Protein AF-A0A8H8C8X0-F1 (afdb_monomer_lite)

Radius of gyration: 25.78 Å; chains: 1; bounding box: 74×71×71 Å

pLDDT: mean 81.04, std 19.97, range [26.12, 98.5]

Structure (mmCIF, N/CA/C/O backbone):
data_AF-A0A8H8C8X0-F1
#
_entry.id   AF-A0A8H8C8X0-F1
#
loop_
_atom_site.group_PDB
_atom_site.id
_atom_site.type_symbol
_atom_site.label_atom_id
_atom_site.label_alt_id
_atom_site.label_comp_id
_atom_site.label_asym_id
_atom_site.label_entity_id
_atom_site.label_seq_id
_atom_site.pdbx_PDB_ins_code
_atom_site.Cartn_x
_atom_site.Cartn_y
_atom_site.Cartn_z
_atom_site.occupancy
_atom_site.B_iso_or_equiv
_atom_site.auth_seq_id
_atom_site.auth_comp_id
_atom_site.auth_asym_id
_atom_site.auth_atom_id
_atom_site.pdbx_PDB_model_num
ATOM 1 N N . MET A 1 1 ? 1.218 -20.250 -11.052 1.00 67.38 1 MET A N 1
ATOM 2 C CA . MET A 1 1 ? 0.994 -19.665 -12.397 1.00 67.38 1 MET A CA 1
ATOM 3 C C . MET A 1 1 ? 1.288 -18.181 -12.269 1.00 67.38 1 MET A C 1
ATOM 5 O O . MET A 1 1 ? 0.823 -17.608 -11.295 1.00 67.38 1 MET A O 1
ATOM 9 N N . ASP A 1 2 ? 2.100 -17.595 -13.151 1.00 81.25 2 ASP A N 1
ATOM 10 C CA . ASP A 1 2 ? 2.425 -16.161 -13.079 1.00 81.25 2 ASP A CA 1
ATOM 11 C C . ASP A 1 2 ? 1.147 -15.324 -13.297 1.00 81.25 2 ASP A C 1
ATOM 13 O O . ASP A 1 2 ? 0.534 -15.453 -14.362 1.00 81.25 2 ASP A O 1
ATOM 17 N N . PRO A 1 3 ? 0.706 -14.500 -12.324 1.00 84.62 3 PRO A N 1
ATOM 18 C CA . PRO A 1 3 ? -0.468 -13.648 -12.501 1.00 84.62 3 PRO A CA 1
ATOM 19 C C . PRO A 1 3 ? -0.221 -12.491 -13.484 1.00 84.62 3 PRO A C 1
ATOM 21 O O . PRO A 1 3 ? -1.176 -11.837 -13.900 1.00 84.62 3 PRO A O 1
ATOM 24 N N . PHE A 1 4 ? 1.030 -12.231 -13.878 1.00 91.06 4 PHE A N 1
ATOM 25 C CA . PHE A 1 4 ? 1.416 -11.153 -14.786 1.00 91.06 4 PHE A CA 1
ATOM 26 C C . PHE A 1 4 ? 1.656 -11.667 -16.210 1.00 91.06 4 PHE A C 1
ATOM 28 O O . PHE A 1 4 ? 2.756 -11.559 -16.759 1.00 91.06 4 PHE A O 1
ATOM 35 N N . THR A 1 5 ? 0.610 -12.206 -16.837 1.00 91.50 5 THR A N 1
ATOM 36 C CA . THR A 1 5 ? 0.647 -12.551 -18.268 1.00 91.50 5 THR A CA 1
ATOM 37 C C . THR A 1 5 ? 0.953 -11.309 -19.127 1.00 91.50 5 THR A C 1
ATOM 39 O O . THR A 1 5 ? 0.741 -10.181 -18.669 1.00 91.50 5 THR A O 1
ATOM 42 N N . PRO A 1 6 ? 1.428 -11.466 -20.379 1.00 93.31 6 PRO A N 1
ATOM 43 C CA . PRO A 1 6 ? 1.683 -10.328 -21.267 1.00 93.31 6 PRO A CA 1
ATOM 44 C C . PRO A 1 6 ? 0.490 -9.366 -21.392 1.00 93.31 6 PRO A C 1
ATOM 46 O O . PRO A 1 6 ? 0.678 -8.152 -21.321 1.00 93.31 6 PRO A O 1
ATOM 49 N N . ASP A 1 7 ? -0.733 -9.898 -21.469 1.00 92.50 7 ASP A N 1
ATOM 50 C CA . ASP A 1 7 ? -1.961 -9.098 -21.550 1.00 92.50 7 ASP A CA 1
ATOM 51 C C . ASP A 1 7 ? -2.233 -8.316 -20.259 1.00 92.50 7 ASP A C 1
ATOM 53 O O . ASP A 1 7 ? -2.587 -7.137 -20.307 1.00 92.50 7 ASP A O 1
ATOM 57 N N . VAL A 1 8 ? -2.022 -8.940 -19.093 1.00 91.62 8 VAL A N 1
ATOM 58 C CA . VAL A 1 8 ? -2.161 -8.262 -17.794 1.00 91.62 8 VAL A CA 1
ATOM 59 C C . VAL A 1 8 ? -1.137 -7.135 -17.674 1.00 91.62 8 VAL A C 1
ATOM 61 O O . VAL A 1 8 ? -1.492 -6.029 -17.276 1.00 91.62 8 VAL A O 1
ATOM 64 N N . ARG A 1 9 ? 0.117 -7.368 -18.077 1.00 93.69 9 ARG A N 1
ATOM 65 C CA . ARG A 1 9 ? 1.170 -6.339 -18.055 1.00 93.69 9 ARG A CA 1
ATOM 66 C C . ARG A 1 9 ? 0.838 -5.166 -18.969 1.00 93.69 9 ARG A C 1
ATOM 68 O O . ARG A 1 9 ? 0.937 -4.018 -18.540 1.00 93.69 9 ARG A O 1
ATOM 75 N N . ALA A 1 10 ? 0.390 -5.448 -20.191 1.00 94.38 10 ALA A N 1
ATOM 76 C CA . ALA A 1 10 ? -0.053 -4.422 -21.128 1.00 94.38 10 ALA A CA 1
ATOM 77 C C . ALA A 1 10 ? -1.224 -3.601 -20.557 1.00 94.38 10 ALA A C 1
ATOM 79 O O . ALA A 1 10 ? -1.209 -2.374 -20.632 1.00 94.38 10 ALA A O 1
ATOM 80 N N . ALA A 1 11 ? -2.199 -4.254 -19.916 1.00 93.31 11 ALA A N 1
ATOM 81 C CA . ALA A 1 11 ? -3.322 -3.577 -19.270 1.00 93.31 11 ALA A CA 1
ATOM 82 C C . ALA A 1 11 ? -2.897 -2.722 -18.061 1.00 93.31 11 ALA A C 1
ATOM 84 O O . ALA A 1 11 ? -3.437 -1.634 -17.860 1.00 93.31 11 ALA A O 1
ATOM 85 N N . MET A 1 12 ? -1.920 -3.181 -17.270 1.00 96.12 12 MET A N 1
ATOM 86 C CA . MET A 1 12 ? -1.396 -2.428 -16.125 1.00 96.12 12 MET A CA 1
ATOM 87 C C . MET A 1 12 ? -0.639 -1.162 -16.551 1.00 96.12 12 MET A C 1
ATOM 89 O O . MET A 1 12 ? -0.722 -0.141 -15.864 1.00 96.12 12 MET A O 1
ATOM 93 N N . LEU A 1 13 ? 0.067 -1.220 -17.686 1.00 96.25 13 LEU A N 1
ATOM 94 C CA . LEU A 1 13 ? 0.765 -0.080 -18.293 1.00 96.25 13 LEU A CA 1
ATOM 95 C C . LEU A 1 13 ? -0.191 0.900 -18.988 1.00 96.25 13 LEU A C 1
ATOM 97 O O . LEU A 1 13 ? 0.086 2.097 -19.050 1.00 96.25 13 LEU A O 1
ATOM 101 N N . ALA A 1 14 ? -1.319 0.413 -19.503 1.00 95.25 14 ALA A N 1
ATOM 102 C CA . ALA A 1 14 ? -2.309 1.249 -20.165 1.00 95.25 14 ALA A CA 1
ATOM 103 C C . ALA A 1 14 ? -3.003 2.223 -19.184 1.00 95.25 14 ALA A C 1
ATOM 105 O O . ALA A 1 14 ? -3.071 1.974 -17.971 1.00 95.25 14 ALA A O 1
ATOM 106 N N . PRO A 1 15 ? -3.575 3.336 -19.682 1.00 93.69 15 PRO A N 1
ATOM 107 C CA . PRO A 1 15 ? -4.505 4.148 -18.904 1.00 93.69 15 PRO A CA 1
ATOM 108 C C . PRO A 1 15 ? -5.669 3.301 -18.363 1.00 93.69 15 PRO A C 1
ATOM 110 O O . PRO A 1 15 ? -6.074 2.330 -19.009 1.00 93.69 15 PRO A O 1
ATOM 113 N N . PRO A 1 16 ? -6.231 3.642 -17.192 1.00 88.75 16 PRO A N 1
ATOM 114 C CA . PRO A 1 16 ? -7.312 2.858 -16.618 1.00 88.75 16 PRO A CA 1
ATOM 115 C C . PRO A 1 16 ? -8.550 2.928 -17.523 1.00 88.75 16 PRO A C 1
ATOM 117 O O . PRO A 1 16 ? -8.958 4.007 -17.951 1.00 88.75 16 PRO A O 1
ATOM 120 N N . VAL A 1 17 ? -9.157 1.769 -17.800 1.00 86.81 17 VAL A N 1
ATOM 121 C CA . VAL A 1 17 ? -10.351 1.659 -18.663 1.00 86.81 17 VAL A CA 1
ATOM 122 C C . VAL A 1 17 ? -11.505 2.499 -18.114 1.00 86.81 17 VAL A C 1
ATOM 124 O O . VAL A 1 17 ? -12.216 3.163 -18.865 1.00 86.81 17 VAL A O 1
ATOM 127 N N . ASN A 1 18 ? -11.664 2.491 -16.789 1.00 88.00 18 ASN A N 1
ATOM 128 C CA . ASN A 1 18 ? -12.607 3.337 -16.076 1.00 88.00 18 ASN A CA 1
ATOM 129 C C . ASN A 1 18 ? -11.846 4.460 -15.363 1.00 88.00 18 ASN A C 1
ATOM 131 O O . ASN A 1 18 ? -10.818 4.188 -14.738 1.00 88.00 18 ASN A O 1
ATOM 135 N N . PRO A 1 19 ? -12.347 5.704 -15.383 1.00 92.44 19 PRO A N 1
ATOM 136 C CA . PRO A 1 19 ? -11.692 6.791 -14.676 1.00 92.44 19 PRO A CA 1
ATOM 137 C C . PRO A 1 19 ? -11.711 6.541 -13.163 1.00 92.44 19 PRO A C 1
ATOM 139 O O . PRO A 1 19 ? -12.731 6.147 -12.586 1.00 92.44 19 PRO A O 1
ATOM 142 N N . ILE A 1 20 ? -10.578 6.819 -12.521 1.00 94.81 20 ILE A N 1
ATOM 143 C CA . ILE A 1 20 ? -10.469 6.847 -11.063 1.00 94.81 20 ILE A CA 1
ATOM 144 C C . ILE A 1 20 ? -11.016 8.178 -10.566 1.00 94.81 20 ILE A C 1
ATOM 146 O O . ILE A 1 20 ? -10.656 9.244 -11.066 1.00 94.81 20 ILE A O 1
ATOM 150 N N . ARG A 1 21 ? -11.892 8.123 -9.567 1.00 95.25 21 ARG A N 1
ATOM 151 C CA . ARG A 1 21 ? -12.429 9.300 -8.895 1.00 95.25 21 ARG A CA 1
ATOM 152 C C . ARG A 1 21 ? -11.891 9.388 -7.481 1.00 95.25 21 ARG A C 1
ATOM 154 O O . ARG A 1 21 ? -11.906 8.408 -6.742 1.00 95.25 21 ARG A O 1
ATOM 161 N N . ARG A 1 22 ? -11.506 10.608 -7.108 1.00 95.38 22 ARG A N 1
ATOM 162 C CA . ARG A 1 22 ? -11.204 11.012 -5.738 1.00 95.38 22 ARG A CA 1
ATOM 163 C C . ARG A 1 22 ? -12.392 11.769 -5.147 1.00 95.38 22 ARG A C 1
ATOM 165 O O . ARG A 1 22 ? -12.899 12.707 -5.766 1.00 95.38 22 ARG A O 1
ATOM 172 N N . THR A 1 23 ? -1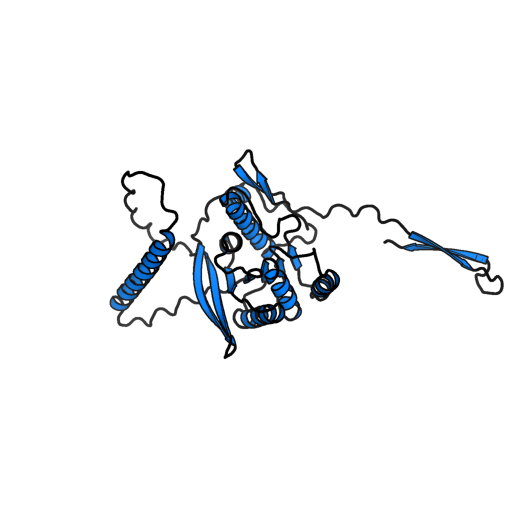2.836 11.367 -3.963 1.00 95.31 23 THR A N 1
ATOM 173 C CA . THR A 1 23 ? -13.856 12.077 -3.184 1.00 95.31 23 THR A CA 1
ATOM 174 C C . THR A 1 23 ? -13.258 12.504 -1.852 1.00 95.31 23 THR A C 1
ATOM 176 O O . THR A 1 23 ? -12.928 11.661 -1.020 1.00 95.31 23 THR A O 1
ATOM 179 N N . ASP A 1 24 ? -13.134 13.814 -1.662 1.00 94.81 24 ASP A N 1
ATOM 180 C CA . ASP A 1 24 ? -12.562 14.408 -0.454 1.00 94.81 24 ASP A CA 1
ATOM 181 C C . ASP A 1 24 ? -13.682 14.690 0.558 1.00 94.81 24 ASP A C 1
ATOM 183 O O . ASP A 1 24 ? -14.727 15.243 0.198 1.00 94.81 24 ASP A O 1
ATOM 187 N N . PHE A 1 25 ? -13.478 14.316 1.820 1.00 94.50 25 PHE A N 1
ATOM 188 C CA . PHE A 1 25 ? -14.432 14.555 2.904 1.00 94.50 25 PHE A CA 1
ATOM 189 C C . PHE A 1 25 ? -13.732 14.627 4.264 1.00 94.50 25 PHE A C 1
ATOM 191 O O . PHE A 1 25 ? -12.566 14.269 4.407 1.00 94.50 25 PHE A O 1
ATOM 198 N N . VAL A 1 26 ? -14.456 15.088 5.284 1.00 94.81 26 VAL A N 1
ATOM 199 C CA . VAL A 1 26 ? -13.971 15.105 6.667 1.00 94.81 26 VAL A CA 1
ATOM 200 C C . VAL A 1 26 ? -14.696 14.024 7.456 1.00 94.81 26 VAL A C 1
ATOM 202 O O . VAL A 1 26 ? -15.920 14.048 7.570 1.00 94.81 26 VAL A O 1
ATOM 205 N N . HIS A 1 27 ? -13.944 13.083 8.022 1.00 92.75 27 HIS A N 1
ATOM 206 C CA . HIS A 1 27 ? -14.468 12.066 8.923 1.00 92.75 27 HIS A CA 1
ATOM 207 C C . HIS A 1 27 ? -14.269 12.473 10.383 1.00 92.75 27 HIS A C 1
ATOM 209 O O . HIS A 1 27 ? -13.203 12.945 10.782 1.00 92.75 27 HIS A O 1
ATOM 215 N N . LYS A 1 28 ? -15.287 12.248 11.209 1.00 91.38 28 LYS A N 1
ATOM 216 C CA . LYS A 1 28 ? -15.238 12.521 12.643 1.00 91.38 28 LYS A CA 1
ATOM 217 C C . LYS A 1 28 ? -14.870 11.245 13.403 1.00 91.38 28 LYS A C 1
ATOM 219 O O . LYS A 1 28 ? -15.750 10.485 13.789 1.00 91.38 28 LYS A O 1
ATOM 224 N N . ALA A 1 29 ? -13.573 11.011 13.608 1.00 81.56 29 ALA A N 1
ATOM 225 C CA . ALA A 1 29 ? -13.084 9.799 14.274 1.00 81.56 29 ALA A CA 1
ATOM 226 C C . ALA A 1 29 ? -13.410 9.761 15.775 1.00 81.56 29 ALA A C 1
ATOM 228 O O . ALA A 1 29 ? -13.585 8.689 16.348 1.00 81.56 29 ALA A O 1
ATOM 229 N N . THR A 1 30 ? -13.497 10.927 16.418 1.00 78.19 30 THR A N 1
ATOM 230 C CA . THR A 1 30 ? -13.985 11.086 17.797 1.00 78.19 30 THR A CA 1
ATOM 231 C C . THR A 1 30 ? -14.794 12.386 17.901 1.00 78.19 30 THR A C 1
ATOM 233 O O . THR A 1 30 ? -14.770 13.192 16.968 1.00 78.19 30 THR A O 1
ATOM 236 N N . PRO A 1 31 ? -15.484 12.674 19.025 1.00 81.56 31 PRO A N 1
ATOM 237 C CA . PRO A 1 31 ? -16.159 13.956 19.238 1.00 81.56 31 PRO A CA 1
ATOM 238 C C . PRO A 1 31 ? -15.305 15.199 18.948 1.00 81.56 31 PRO A C 1
ATOM 240 O O . PRO A 1 31 ? -15.857 16.212 18.520 1.00 81.56 31 PRO A O 1
ATOM 243 N N . THR A 1 32 ? -13.988 15.104 19.146 1.00 84.12 32 THR A N 1
ATOM 244 C CA . THR A 1 32 ? -13.030 16.211 19.032 1.00 84.12 32 THR A CA 1
ATOM 245 C C . THR A 1 32 ? -12.036 16.057 17.879 1.00 84.12 32 THR A C 1
ATOM 247 O O . THR A 1 32 ? -11.390 17.036 17.513 1.00 84.12 32 THR A O 1
ATOM 250 N N . VAL A 1 33 ? -11.913 14.868 17.279 1.00 83.31 33 VAL A N 1
ATOM 251 C CA . VAL A 1 33 ? -10.936 14.585 16.218 1.00 83.31 33 VAL A CA 1
ATOM 252 C C . VAL A 1 33 ? -11.635 14.493 14.866 1.00 83.31 33 VAL A C 1
ATOM 254 O O . VAL A 1 33 ? -12.386 13.553 14.596 1.00 83.31 33 VAL A O 1
ATOM 257 N N . HIS A 1 34 ? -11.334 15.465 14.007 1.00 91.62 34 HIS A N 1
ATOM 258 C CA . HIS A 1 34 ? -11.738 15.504 12.604 1.00 91.62 34 HIS A CA 1
ATOM 259 C C . HIS A 1 34 ? -10.546 15.152 11.720 1.00 91.62 34 HIS A C 1
ATOM 261 O O . HIS A 1 34 ? -9.418 15.559 12.000 1.00 91.62 34 HIS A O 1
ATOM 267 N N . ILE A 1 35 ? -10.796 14.377 10.673 1.00 94.31 35 ILE A N 1
ATOM 268 C CA . ILE A 1 35 ? -9.764 13.772 9.841 1.00 94.31 35 ILE A CA 1
ATOM 269 C C . ILE A 1 35 ? -10.110 14.029 8.388 1.00 94.31 35 ILE A C 1
ATOM 271 O O . ILE A 1 35 ? -11.203 13.683 7.945 1.00 94.31 35 ILE A O 1
ATOM 275 N N . ASN A 1 36 ? -9.180 14.630 7.655 1.00 96.44 36 ASN A N 1
ATOM 276 C CA . ASN A 1 36 ? -9.326 14.792 6.216 1.00 96.44 36 ASN A CA 1
ATOM 277 C C . ASN A 1 36 ? -9.110 13.437 5.547 1.00 96.44 36 ASN A C 1
ATOM 279 O O . ASN A 1 36 ? -8.100 12.776 5.799 1.00 96.44 36 ASN A O 1
ATOM 283 N N . CYS A 1 37 ? -10.055 13.042 4.706 1.00 97.31 37 CYS A N 1
ATOM 284 C CA . CYS A 1 37 ? -10.073 11.759 4.032 1.00 97.31 37 CYS A CA 1
ATOM 285 C C . CYS A 1 37 ? -10.232 11.938 2.522 1.00 97.31 37 CYS A C 1
ATOM 287 O O . CYS A 1 37 ? -11.024 12.766 2.075 1.00 97.31 37 CYS A O 1
ATOM 289 N N . ASN A 1 38 ? -9.543 11.094 1.753 1.00 97.94 38 ASN A N 1
ATOM 290 C CA . ASN A 1 38 ? -9.691 10.991 0.305 1.00 97.94 38 ASN A CA 1
ATOM 291 C C . ASN A 1 38 ? -10.087 9.551 -0.037 1.00 97.94 38 ASN A C 1
ATOM 293 O O . ASN A 1 38 ? -9.311 8.627 0.204 1.00 97.94 38 ASN A O 1
ATOM 297 N N . LEU A 1 39 ? -11.274 9.361 -0.608 1.00 97.44 39 LEU A N 1
ATOM 298 C CA . LEU A 1 39 ? -11.736 8.068 -1.106 1.00 97.44 39 LEU A CA 1
ATOM 299 C C . LEU A 1 39 ? -11.432 7.949 -2.600 1.00 97.44 39 LEU A C 1
ATOM 301 O O . LEU A 1 39 ? -11.934 8.751 -3.389 1.00 97.44 39 LEU A O 1
ATOM 305 N N . TYR A 1 40 ? -10.644 6.949 -2.982 1.00 97.81 40 TYR A N 1
ATOM 306 C CA . TYR A 1 40 ? -10.319 6.627 -4.367 1.00 97.81 40 TYR A CA 1
ATOM 307 C C . TYR A 1 40 ? -11.081 5.379 -4.799 1.00 97.81 40 TYR A C 1
ATOM 309 O O . TYR A 1 40 ? -11.011 4.343 -4.137 1.00 97.81 40 TYR A O 1
ATOM 317 N N . HIS A 1 41 ? -11.805 5.482 -5.908 1.00 95.56 41 HIS A N 1
ATOM 318 C CA . HIS A 1 41 ? -12.587 4.379 -6.457 1.00 95.56 41 HIS A CA 1
ATOM 319 C C . HIS A 1 41 ? -12.766 4.530 -7.970 1.00 95.56 41 HIS A C 1
ATOM 321 O O . HIS A 1 41 ? -12.749 5.644 -8.501 1.00 95.56 41 HIS A O 1
ATOM 327 N N . MET A 1 42 ? -12.997 3.422 -8.674 1.00 93.19 42 MET A N 1
ATOM 328 C CA . MET A 1 42 ? -13.451 3.483 -10.064 1.00 93.19 42 MET A CA 1
ATOM 329 C C . MET A 1 42 ? -14.847 4.103 -10.159 1.00 93.19 42 MET A C 1
ATOM 331 O O . MET A 1 42 ? -15.717 3.867 -9.314 1.00 93.19 42 MET A O 1
ATOM 335 N N . VAL A 1 43 ? -15.086 4.863 -11.225 1.00 87.62 43 VAL A N 1
ATOM 336 C CA . VAL A 1 43 ? -16.439 5.246 -11.639 1.00 87.62 43 VAL A CA 1
ATOM 337 C C . VAL A 1 43 ? -16.885 4.269 -12.720 1.00 87.62 43 VAL A C 1
ATOM 339 O O . VAL A 1 43 ? -16.272 4.257 -13.788 1.00 87.62 43 VAL A O 1
ATOM 342 N N . PRO A 1 44 ? -17.936 3.462 -12.488 1.00 78.62 44 PRO A N 1
ATOM 343 C CA . PRO A 1 44 ? -18.502 2.639 -13.544 1.00 78.62 44 PRO A CA 1
ATOM 344 C C . PRO A 1 44 ? -18.910 3.545 -14.705 1.00 78.62 44 PRO A C 1
ATOM 346 O O . PRO A 1 44 ? -19.725 4.456 -14.525 1.00 78.62 44 PRO A O 1
ATOM 349 N N . VAL A 1 45 ? -18.348 3.321 -15.893 1.00 72.38 45 VAL A N 1
ATOM 350 C CA . VAL A 1 45 ? -18.870 3.958 -17.100 1.00 72.38 45 VAL A CA 1
ATOM 351 C C . VAL A 1 45 ? -20.245 3.343 -17.328 1.00 72.38 45 VAL A C 1
ATOM 353 O O . VAL A 1 45 ? -20.363 2.172 -17.686 1.00 72.38 45 VAL A O 1
ATOM 356 N N . HIS A 1 46 ? -21.309 4.098 -17.040 1.00 59.38 46 HIS A N 1
ATOM 357 C CA . HIS A 1 46 ? -22.647 3.644 -17.391 1.00 59.38 46 HIS A CA 1
ATOM 358 C C . HIS A 1 46 ? -22.677 3.377 -18.903 1.00 59.38 46 HIS A C 1
ATOM 360 O O . HIS A 1 46 ? -22.235 4.245 -19.657 1.00 59.38 46 HIS A O 1
ATOM 366 N N . PRO A 1 47 ? -23.234 2.243 -19.365 1.00 49.03 47 PRO A N 1
ATOM 367 C CA . PRO A 1 47 ? -23.350 1.907 -20.787 1.00 49.03 47 PRO A CA 1
ATOM 368 C C . PRO A 1 47 ? -24.375 2.787 -21.532 1.00 49.03 47 PRO A C 1
ATOM 370 O O . PRO A 1 47 ? -24.988 2.361 -22.507 1.00 49.03 47 PRO A O 1
ATOM 373 N N . GLY A 1 48 ? -24.599 4.018 -21.064 1.00 49.94 48 GLY A N 1
ATOM 374 C CA . GLY A 1 48 ? -25.387 5.005 -21.782 1.00 49.94 48 GLY A CA 1
ATOM 375 C C . GLY A 1 48 ? -24.735 5.349 -23.126 1.00 49.94 48 GLY A C 1
ATOM 376 O O . GLY A 1 48 ? -23.532 5.135 -23.303 1.00 49.94 48 GLY A O 1
ATOM 377 N N . PRO A 1 49 ? -25.516 5.877 -24.084 1.00 43.47 49 PRO A N 1
ATOM 378 C CA . PRO A 1 49 ? -24.986 6.284 -25.378 1.00 43.47 49 PRO A CA 1
ATOM 379 C C . PRO A 1 49 ? -23.802 7.230 -25.167 1.00 43.47 49 PRO A C 1
ATOM 381 O O . PRO A 1 49 ? -23.876 8.140 -24.336 1.00 43.47 49 PRO A O 1
ATOM 384 N N . ALA A 1 50 ? -22.710 6.972 -25.893 1.00 40.69 50 ALA A N 1
ATOM 385 C CA . ALA A 1 50 ? -21.481 7.746 -25.805 1.00 40.69 50 ALA A CA 1
ATOM 386 C C . ALA A 1 50 ? -21.812 9.250 -25.827 1.00 40.69 50 ALA A C 1
ATOM 388 O O . ALA A 1 50 ? -22.571 9.683 -26.702 1.00 40.69 50 ALA A O 1
ATOM 389 N N . PRO A 1 51 ? -21.298 10.055 -24.879 1.00 45.09 51 PRO A N 1
ATOM 390 C CA . PRO A 1 51 ? -21.501 11.492 -24.934 1.00 45.09 51 PRO A CA 1
ATOM 391 C C . PRO A 1 51 ? -20.980 11.998 -26.281 1.00 45.09 51 PRO A C 1
ATOM 393 O O . PRO A 1 51 ? -19.872 11.655 -26.695 1.00 45.09 51 PRO A O 1
ATOM 396 N N . THR A 1 52 ? -21.806 12.780 -26.979 1.00 38.84 52 THR A N 1
ATOM 397 C CA . THR A 1 52 ? -21.450 13.442 -28.239 1.00 38.84 52 THR A CA 1
ATOM 398 C C . THR A 1 52 ? -20.065 14.063 -28.118 1.00 38.84 52 THR A C 1
ATOM 400 O O . THR A 1 52 ? -19.822 14.839 -27.190 1.00 38.84 52 THR A O 1
ATOM 403 N N . ALA A 1 53 ? -19.169 13.680 -29.032 1.00 35.94 53 ALA A N 1
ATOM 404 C CA . ALA A 1 53 ? -17.772 14.087 -29.034 1.00 35.94 53 ALA A CA 1
ATOM 405 C C . ALA A 1 53 ? -17.643 15.603 -28.834 1.00 35.94 53 ALA A C 1
ATOM 407 O O . ALA A 1 53 ? -18.242 16.398 -29.560 1.00 35.94 53 ALA A O 1
ATOM 408 N N . ILE A 1 54 ? -16.860 15.997 -27.831 1.00 38.09 54 ILE A N 1
ATOM 409 C CA . ILE A 1 54 ? -16.464 17.391 -27.645 1.00 38.09 54 ILE A CA 1
ATOM 410 C C . ILE A 1 54 ? -15.562 17.757 -28.839 1.00 38.09 54 ILE A C 1
ATOM 412 O O . ILE A 1 54 ? -14.682 16.958 -29.175 1.00 38.09 54 ILE A O 1
ATOM 416 N N . PRO A 1 55 ? -15.763 18.913 -29.505 1.00 35.47 55 PRO A N 1
ATOM 417 C CA . PRO A 1 55 ? -14.945 19.285 -30.651 1.00 35.47 55 PRO A CA 1
ATOM 418 C C . PRO A 1 55 ? -13.465 19.379 -30.253 1.00 35.47 55 PRO A C 1
ATOM 420 O O . PRO A 1 55 ? -13.167 19.771 -29.119 1.00 35.47 55 PRO A O 1
ATOM 423 N N . PRO A 1 56 ? -12.533 19.047 -31.162 1.00 32.22 56 PRO A N 1
ATOM 424 C CA . PRO A 1 56 ? -11.110 19.088 -30.859 1.00 32.22 56 PRO A CA 1
ATOM 425 C C . PRO A 1 56 ? -10.671 20.511 -30.471 1.00 32.22 56 PRO A C 1
ATOM 427 O O . PRO A 1 56 ? -11.190 21.486 -31.028 1.00 32.22 56 PRO A O 1
ATOM 430 N N . PRO A 1 57 ? -9.705 20.658 -29.544 1.00 33.94 57 PRO A N 1
ATOM 431 C CA . PRO A 1 57 ? -9.132 21.958 -29.236 1.00 33.94 57 PRO A CA 1
ATOM 432 C C . PRO A 1 57 ? -8.433 22.500 -30.486 1.00 33.94 57 PRO A C 1
ATOM 434 O O . PRO A 1 57 ? -7.659 21.791 -31.132 1.00 33.94 57 PRO A O 1
ATOM 437 N N . GLY A 1 58 ? -8.723 23.754 -30.837 1.00 33.53 58 GLY A N 1
ATOM 438 C CA . GLY A 1 58 ? -8.066 24.442 -31.947 1.00 33.53 58 GLY A CA 1
ATOM 439 C C . GLY A 1 58 ? -6.548 24.577 -31.739 1.00 33.53 58 GLY A C 1
ATOM 440 O O . GLY A 1 58 ? -6.055 24.459 -30.615 1.00 33.53 58 GLY A O 1
ATOM 441 N N . PRO A 1 59 ? -5.783 24.830 -32.814 1.00 39.16 59 PRO A N 1
ATOM 442 C CA . PRO A 1 59 ? -4.330 24.807 -32.758 1.00 39.16 59 PRO A CA 1
ATOM 443 C C . PRO A 1 59 ? -3.796 26.078 -32.089 1.00 39.16 59 PRO A C 1
ATOM 445 O O . PRO A 1 59 ? -4.049 27.186 -32.558 1.00 39.16 59 PRO A O 1
ATOM 448 N N . GLY A 1 60 ? -3.010 25.928 -31.020 1.00 28.53 60 GLY A N 1
ATOM 449 C CA . GLY A 1 60 ? -2.322 27.066 -30.411 1.00 28.53 60 GLY A CA 1
ATOM 450 C C . GLY A 1 60 ? -1.399 26.740 -29.238 1.00 28.53 60 GLY A C 1
ATOM 451 O O . GLY A 1 60 ? -1.798 26.859 -28.092 1.00 28.53 60 GLY A O 1
ATOM 452 N N . ARG A 1 61 ? -0.147 26.410 -29.586 1.00 27.33 61 ARG A N 1
ATOM 453 C CA . ARG A 1 61 ? 1.124 26.979 -29.082 1.00 27.33 61 ARG A CA 1
ATOM 454 C C . ARG A 1 61 ? 1.408 27.057 -27.569 1.00 27.33 61 ARG A C 1
ATOM 456 O O . ARG A 1 61 ? 0.787 27.825 -26.852 1.00 27.33 61 ARG A O 1
ATOM 463 N N . GLY A 1 62 ? 2.587 26.520 -27.236 1.00 26.12 62 GLY A N 1
ATOM 464 C CA . GLY A 1 62 ? 3.600 27.217 -26.434 1.00 26.12 62 GLY A CA 1
ATOM 465 C C . GLY A 1 62 ? 3.668 26.817 -24.967 1.00 26.12 62 GLY A C 1
ATOM 466 O O . GLY A 1 62 ? 2.798 27.164 -24.184 1.00 26.12 62 GLY A O 1
ATOM 467 N N . SER A 1 63 ? 4.745 26.119 -24.617 1.00 43.25 63 SER A N 1
ATOM 468 C CA . SER A 1 63 ? 5.211 25.855 -23.258 1.00 43.25 63 SER A CA 1
ATOM 469 C C . SER A 1 63 ? 5.310 27.130 -22.417 1.00 43.25 63 SER A C 1
ATOM 471 O O . SER A 1 63 ? 6.053 28.031 -22.792 1.00 43.25 63 SER A O 1
ATOM 473 N N . ASP A 1 64 ? 4.569 27.174 -21.310 1.00 33.94 64 ASP A N 1
ATOM 474 C CA . ASP A 1 64 ? 4.959 27.711 -19.996 1.00 33.94 64 ASP A CA 1
ATOM 475 C C . ASP A 1 64 ? 3.694 27.909 -19.155 1.00 33.94 64 ASP A C 1
ATOM 477 O O . ASP A 1 64 ? 2.967 28.866 -19.378 1.00 33.94 64 ASP A O 1
ATOM 481 N N . THR A 1 65 ? 3.428 27.032 -18.177 1.00 28.81 65 THR A N 1
ATOM 482 C CA . THR A 1 65 ? 2.532 27.340 -17.037 1.00 28.81 65 THR A CA 1
ATOM 483 C C . THR A 1 65 ? 2.674 26.284 -15.941 1.00 28.81 65 THR A C 1
ATOM 485 O O . THR A 1 65 ? 1.848 25.390 -15.777 1.00 28.81 65 THR A O 1
ATOM 488 N N . ARG A 1 66 ? 3.722 26.421 -15.129 1.00 38.25 66 ARG A N 1
ATOM 489 C CA . ARG A 1 66 ? 3.781 25.856 -13.778 1.00 38.25 66 ARG A CA 1
ATOM 490 C C . ARG A 1 66 ? 3.241 26.929 -12.829 1.00 38.25 66 ARG A C 1
ATOM 492 O O . ARG A 1 66 ? 4.046 27.685 -12.309 1.00 38.25 66 ARG A O 1
ATOM 499 N N . LEU A 1 67 ? 1.907 27.067 -12.718 1.00 30.83 67 LEU A N 1
ATOM 500 C CA . LEU A 1 67 ? 1.187 27.821 -11.653 1.00 30.83 67 LEU A CA 1
ATOM 501 C C . LEU A 1 67 ? -0.364 27.869 -11.777 1.00 30.83 67 LEU A C 1
ATOM 503 O O . LEU A 1 67 ? -1.000 28.524 -10.954 1.00 30.83 67 LEU A O 1
ATOM 507 N N . ASP A 1 68 ? -1.012 27.177 -12.729 1.00 31.36 68 ASP A N 1
ATOM 508 C CA . ASP A 1 68 ? -2.475 27.305 -12.949 1.00 31.36 68 ASP A CA 1
ATOM 509 C C . ASP A 1 68 ? -3.343 26.077 -12.582 1.00 31.36 68 ASP A C 1
ATOM 511 O O . ASP A 1 68 ? -4.576 26.146 -12.656 1.00 31.36 68 ASP A O 1
ATOM 515 N N . GLU A 1 69 ? -2.770 24.976 -12.088 1.00 42.00 69 GLU A N 1
ATOM 516 C CA . GLU A 1 69 ? -3.546 23.766 -11.737 1.00 42.00 69 GLU A CA 1
ATOM 517 C C . GLU A 1 69 ? -4.538 23.986 -10.579 1.00 42.00 69 GLU A C 1
ATOM 519 O O . GLU A 1 69 ? -5.611 23.378 -10.538 1.00 42.00 69 GLU A O 1
ATOM 524 N N . GLN A 1 70 ? -4.282 24.971 -9.712 1.00 35.00 70 GLN A N 1
ATOM 525 C CA . GLN A 1 70 ? -5.200 25.351 -8.632 1.00 35.00 70 GLN A CA 1
ATOM 526 C C . GLN A 1 70 ? -6.479 26.049 -9.145 1.00 35.00 70 GLN A C 1
ATOM 528 O O . GLN A 1 70 ? -7.528 25.984 -8.502 1.00 35.00 70 GLN A O 1
ATOM 533 N N . LYS A 1 71 ? -6.446 26.672 -10.336 1.00 30.38 71 LYS A N 1
ATOM 534 C CA . LYS A 1 71 ? -7.620 27.328 -10.948 1.00 30.38 71 LYS A CA 1
ATOM 535 C C . LYS A 1 71 ? -8.501 26.353 -11.735 1.00 30.38 71 LYS A C 1
ATOM 537 O O . LYS A 1 71 ? -9.707 26.581 -11.841 1.00 30.38 71 LYS A O 1
ATOM 542 N N . SER A 1 72 ? -7.939 25.256 -12.249 1.00 39.19 72 SER A N 1
ATOM 543 C CA . SER A 1 72 ? -8.702 24.184 -12.912 1.00 39.19 72 SER A CA 1
ATOM 544 C C . SER A 1 72 ? -9.584 23.408 -11.917 1.00 39.19 72 SER A C 1
ATOM 546 O O . SER A 1 72 ? -10.752 23.122 -12.193 1.00 39.19 72 SER A O 1
ATOM 548 N N . PHE A 1 73 ? -9.080 23.192 -10.698 1.00 39.16 73 PHE A N 1
ATOM 549 C CA . PHE A 1 73 ? -9.789 22.508 -9.609 1.00 39.16 73 PHE A CA 1
ATOM 550 C C . PHE A 1 73 ? -11.046 23.265 -9.126 1.00 39.16 73 PHE A C 1
ATOM 552 O O . PHE A 1 73 ? -12.104 22.674 -8.881 1.00 39.16 73 PHE A O 1
ATOM 559 N N . ASN A 1 74 ? -10.987 24.603 -9.096 1.00 41.19 74 ASN A N 1
ATOM 560 C CA . ASN A 1 74 ? -12.159 25.439 -8.818 1.00 41.19 74 ASN A CA 1
ATOM 561 C C . ASN A 1 74 ? -13.219 25.365 -9.934 1.00 41.19 74 ASN A C 1
ATOM 563 O O . ASN A 1 74 ? -14.414 25.405 -9.642 1.00 41.19 74 ASN A O 1
ATOM 567 N N . LYS A 1 75 ? -12.828 25.184 -11.205 1.00 38.59 75 LYS A N 1
ATOM 568 C CA . LYS A 1 75 ? -13.785 25.067 -12.322 1.00 38.59 75 LYS A CA 1
ATOM 569 C C . LYS A 1 75 ? -14.596 23.771 -12.269 1.00 38.59 75 LYS A C 1
ATOM 571 O O . LYS A 1 75 ? -15.799 23.818 -12.516 1.00 38.59 75 LYS A O 1
ATOM 576 N N . GLN A 1 76 ? -13.991 22.641 -11.897 1.00 42.12 76 GLN A N 1
ATOM 577 C CA . GLN A 1 76 ? -14.717 21.370 -11.739 1.00 42.12 76 GLN A CA 1
ATOM 578 C C . GLN A 1 76 ? -15.677 21.394 -10.538 1.00 42.12 76 GLN A C 1
ATOM 580 O O . GLN A 1 76 ? -16.797 20.888 -10.624 1.00 42.12 76 GLN A O 1
ATOM 585 N N . THR A 1 77 ? -15.288 22.066 -9.452 1.00 40.22 77 THR A N 1
ATOM 586 C CA . THR A 1 77 ? -16.134 22.252 -8.262 1.00 40.22 77 THR A CA 1
ATOM 587 C C . THR A 1 77 ? -17.342 23.151 -8.560 1.00 40.22 77 THR A C 1
ATOM 589 O O . THR A 1 77 ? -18.474 22.812 -8.208 1.00 40.22 77 THR A O 1
ATOM 592 N N . VAL A 1 78 ? -17.137 24.247 -9.301 1.00 46.94 78 VAL A N 1
ATOM 593 C CA . VAL A 1 78 ? -18.217 25.137 -9.768 1.00 46.94 78 VAL A CA 1
ATOM 594 C C . VAL A 1 78 ? -19.118 24.439 -10.795 1.00 46.94 78 VAL A C 1
ATOM 596 O O . VAL A 1 78 ? -20.340 24.576 -10.725 1.00 46.94 78 VAL A O 1
ATOM 599 N N . ALA A 1 79 ? -18.556 23.632 -11.702 1.00 48.19 79 ALA A N 1
ATOM 600 C CA . ALA A 1 79 ? -19.328 22.840 -12.662 1.00 48.19 79 ALA A CA 1
ATOM 601 C C 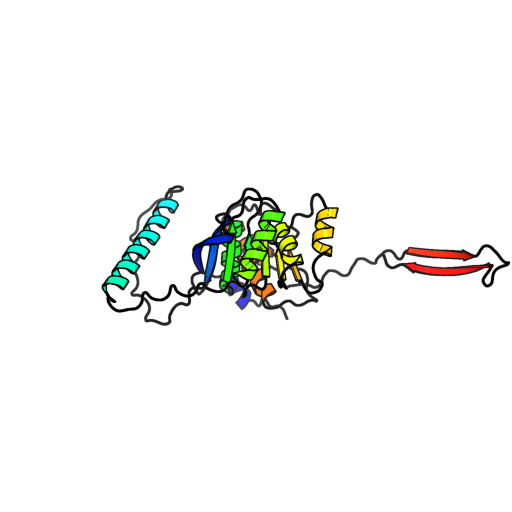. ALA A 1 79 ? -20.203 21.783 -11.968 1.00 48.19 79 ALA A C 1
ATOM 603 O O . ALA A 1 79 ? -21.370 21.623 -12.327 1.00 48.19 79 ALA A O 1
ATOM 604 N N . ARG A 1 80 ? -19.689 21.121 -10.922 1.00 47.38 80 ARG A N 1
ATOM 605 C CA . ARG A 1 80 ? -20.455 20.181 -10.089 1.00 47.38 80 ARG A CA 1
ATOM 606 C C . ARG A 1 80 ? -21.567 20.886 -9.311 1.00 47.38 80 ARG A C 1
ATOM 608 O O . ARG A 1 80 ? -22.688 20.388 -9.302 1.00 47.38 80 ARG A O 1
ATOM 615 N N . ALA A 1 81 ? -21.296 22.047 -8.711 1.00 48.56 81 ALA A N 1
ATOM 616 C CA . ALA A 1 81 ? -22.316 22.835 -8.014 1.00 48.56 81 ALA A CA 1
ATOM 617 C C . ALA A 1 81 ? -23.428 23.308 -8.971 1.00 48.56 81 ALA A C 1
ATOM 619 O O . ALA A 1 81 ? -24.611 23.244 -8.635 1.00 48.56 81 ALA A O 1
ATOM 620 N N . ALA A 1 82 ? -23.068 23.712 -10.193 1.00 55.66 82 ALA A N 1
ATOM 621 C CA . ALA A 1 82 ? -24.024 24.089 -11.230 1.00 55.66 82 ALA A CA 1
ATOM 622 C C . ALA A 1 82 ? -24.841 22.889 -11.742 1.00 55.66 82 ALA A C 1
ATOM 624 O O . ALA A 1 82 ? -26.051 23.016 -11.931 1.00 55.66 82 ALA A O 1
ATOM 625 N N . ALA A 1 83 ? -24.213 21.725 -11.934 1.00 49.19 83 ALA A N 1
ATOM 626 C CA . ALA A 1 83 ? -24.887 20.497 -12.354 1.00 49.19 83 ALA A CA 1
ATOM 627 C C . ALA A 1 83 ? -25.851 19.975 -11.278 1.00 49.19 83 ALA A C 1
ATOM 629 O O . ALA A 1 83 ? -26.994 19.647 -11.591 1.00 49.19 83 ALA A O 1
ATOM 630 N N . LEU A 1 84 ? -25.429 19.985 -10.009 1.00 46.47 84 LEU A N 1
ATOM 631 C CA . LEU A 1 84 ? -26.267 19.597 -8.876 1.00 46.47 84 LEU A CA 1
ATOM 632 C C . LEU A 1 84 ? -27.475 20.533 -8.754 1.00 46.47 84 LEU A C 1
ATOM 634 O O . LEU A 1 84 ? -28.601 20.063 -8.663 1.00 46.47 84 LEU A O 1
ATOM 638 N N . LYS A 1 85 ? -27.264 21.851 -8.882 1.00 56.03 85 LYS A N 1
ATOM 639 C CA . LYS A 1 85 ? -28.346 22.846 -8.868 1.00 56.03 85 LYS A CA 1
ATOM 640 C C . LYS A 1 85 ? -29.341 22.650 -10.018 1.00 56.03 85 LYS A C 1
ATOM 642 O O . LYS A 1 85 ? -30.544 22.733 -9.794 1.00 56.03 85 LYS A O 1
ATOM 647 N N . ARG A 1 86 ? -28.865 22.368 -11.239 1.00 59.53 86 ARG A N 1
ATOM 648 C CA . ARG A 1 86 ? -29.732 22.068 -12.398 1.00 59.53 86 ARG A CA 1
ATOM 649 C C . ARG A 1 86 ? -30.559 20.802 -12.173 1.00 59.53 86 ARG A C 1
ATOM 651 O O . ARG A 1 86 ? -31.742 20.797 -12.489 1.00 59.53 86 ARG A O 1
ATOM 658 N N . TRP A 1 87 ? -29.956 19.768 -11.592 1.00 48.78 87 TRP A N 1
ATOM 659 C CA . TRP A 1 87 ? -30.639 18.515 -11.275 1.00 48.78 87 TRP A CA 1
ATOM 660 C C . TRP A 1 87 ? -31.711 18.692 -10.188 1.00 48.78 87 TRP A C 1
ATOM 662 O O . TRP A 1 87 ? -32.822 18.193 -10.349 1.00 48.78 87 TRP A O 1
ATOM 672 N N . THR A 1 88 ? -31.431 19.468 -9.134 1.00 51.19 88 THR A N 1
ATOM 673 C CA . THR A 1 88 ? -32.408 19.788 -8.075 1.00 51.19 88 THR A CA 1
ATOM 674 C C . THR A 1 88 ? -33.599 20.588 -8.607 1.00 51.19 88 THR A C 1
ATOM 676 O O . THR A 1 88 ? -34.733 20.324 -8.224 1.00 51.19 88 THR A O 1
ATOM 679 N N . VAL A 1 89 ? -33.367 21.535 -9.524 1.00 61.19 89 VAL A N 1
ATOM 680 C CA . VAL A 1 89 ? -34.444 22.308 -10.174 1.00 61.19 89 VAL A CA 1
ATOM 681 C C . VAL A 1 89 ? -35.286 21.432 -11.108 1.00 61.19 89 VAL A C 1
ATOM 683 O O . VAL A 1 89 ? -36.496 21.619 -11.188 1.00 61.19 89 VAL A O 1
ATOM 686 N N . ALA A 1 90 ? -34.668 20.464 -11.791 1.00 51.44 90 ALA A N 1
ATOM 687 C CA . ALA A 1 90 ? -35.361 19.554 -12.703 1.00 51.44 90 ALA A CA 1
ATOM 688 C C . ALA A 1 90 ? -36.190 18.464 -11.992 1.00 51.44 90 ALA A C 1
ATOM 690 O O . ALA A 1 90 ? -37.055 17.869 -12.626 1.00 51.44 90 ALA A O 1
ATOM 691 N N . ASN A 1 91 ? -35.958 18.213 -10.697 1.00 39.22 91 ASN A N 1
ATOM 692 C CA . ASN A 1 91 ? -36.650 17.183 -9.911 1.00 39.22 91 ASN A CA 1
ATOM 693 C C . ASN A 1 91 ? -37.199 17.738 -8.577 1.00 39.22 91 ASN A C 1
ATOM 695 O O . ASN A 1 91 ? -36.745 17.326 -7.508 1.00 39.22 91 ASN A O 1
ATOM 699 N N . PRO A 1 92 ? -38.203 18.637 -8.602 1.00 47.84 92 PRO A N 1
ATOM 700 C CA . PRO A 1 92 ? -38.692 19.353 -7.415 1.00 47.84 92 PRO A CA 1
ATOM 701 C C . PRO A 1 92 ? -39.413 18.473 -6.375 1.00 47.84 92 PRO A C 1
ATOM 703 O O . PRO A 1 92 ? -39.661 18.932 -5.264 1.00 47.84 92 PRO A O 1
ATOM 706 N N . GLY A 1 93 ? -39.744 17.222 -6.720 1.00 50.62 93 GLY A N 1
ATOM 707 C CA . GLY A 1 93 ? -40.350 16.228 -5.822 1.00 50.62 93 GLY A CA 1
ATOM 708 C C . GLY A 1 93 ? -39.508 14.964 -5.614 1.00 50.62 93 GLY A C 1
ATOM 709 O O . GLY A 1 93 ? -39.963 14.030 -4.957 1.00 50.62 93 GLY A O 1
ATOM 710 N N . GLY A 1 94 ? -38.298 14.898 -6.181 1.00 44.09 94 GLY A N 1
ATOM 711 C CA . GLY A 1 94 ? -37.388 13.797 -5.895 1.00 44.09 94 GLY A CA 1
ATOM 712 C C . GLY A 1 94 ? -36.847 13.969 -4.484 1.00 44.09 94 GLY A C 1
ATOM 713 O O . GLY A 1 94 ? -36.272 15.015 -4.185 1.00 44.09 94 GLY A O 1
ATOM 714 N N . ASN A 1 95 ? -36.987 12.953 -3.624 1.00 45.56 95 ASN A N 1
ATOM 715 C CA . ASN A 1 95 ? -36.108 12.847 -2.457 1.00 45.56 95 ASN A CA 1
ATOM 716 C C . ASN A 1 95 ? -34.686 13.150 -2.950 1.00 45.56 95 ASN A C 1
ATOM 718 O O . ASN A 1 95 ? -34.323 12.588 -3.994 1.00 45.56 95 ASN A O 1
ATOM 722 N N . PRO A 1 96 ? -33.913 14.042 -2.288 1.00 47.25 96 PRO A N 1
ATOM 723 C CA . PRO A 1 96 ? -32.540 14.304 -2.700 1.00 47.25 96 PRO A CA 1
ATOM 724 C C . PRO A 1 96 ? -31.915 12.938 -2.908 1.00 47.25 96 PRO A C 1
ATOM 726 O O . PRO A 1 96 ? -32.059 12.094 -2.017 1.00 47.25 96 PRO A O 1
ATOM 729 N N . ALA A 1 97 ? -31.383 12.672 -4.111 1.00 44.25 97 ALA A N 1
ATOM 730 C CA . ALA A 1 97 ? -30.763 11.386 -4.390 1.00 44.25 97 ALA A CA 1
ATOM 731 C C . ALA A 1 97 ? -29.878 11.117 -3.183 1.00 44.25 97 ALA A C 1
ATOM 733 O O . ALA A 1 97 ? -29.017 11.956 -2.894 1.00 44.25 97 ALA A O 1
ATOM 734 N N . LYS A 1 98 ? -30.208 10.065 -2.410 1.00 37.53 98 LYS A N 1
ATOM 735 C CA . LYS A 1 98 ? -29.417 9.647 -1.250 1.00 37.53 98 LYS A CA 1
ATOM 736 C C . LYS A 1 98 ? -27.986 9.794 -1.726 1.00 37.53 98 LYS A C 1
ATOM 738 O O . LYS A 1 98 ? -27.707 9.253 -2.803 1.00 37.53 98 LYS A O 1
ATOM 743 N N . GLU A 1 99 ? -27.168 10.605 -1.037 1.00 41.38 99 GLU A N 1
ATOM 744 C CA . GLU A 1 99 ? -25.761 10.747 -1.420 1.00 41.38 99 GLU A CA 1
ATOM 745 C C . GLU A 1 99 ? -25.288 9.347 -1.785 1.00 41.38 99 GLU A C 1
ATOM 747 O O . GLU A 1 99 ? -25.559 8.435 -0.991 1.00 41.38 99 GLU A O 1
ATOM 752 N N . PRO A 1 100 ? -24.779 9.136 -3.018 1.00 46.72 100 PRO A N 1
ATOM 753 C CA . PRO A 1 100 ? -24.455 7.796 -3.471 1.00 46.72 100 PRO A CA 1
ATOM 754 C C . PRO A 1 100 ? -23.627 7.180 -2.359 1.00 46.72 100 PRO A C 1
ATOM 756 O O . PRO A 1 100 ? -22.633 7.795 -1.962 1.00 46.72 100 PRO A O 1
ATOM 759 N N . ALA A 1 101 ? -24.134 6.085 -1.777 1.00 60.50 101 ALA A N 1
ATOM 760 C CA . ALA A 1 101 ? -23.530 5.481 -0.599 1.00 60.50 101 ALA A CA 1
ATOM 761 C C . ALA A 1 101 ? -22.033 5.386 -0.885 1.00 60.50 101 ALA A C 1
ATOM 763 O O . ALA A 1 101 ? -21.660 4.858 -1.938 1.00 60.50 101 ALA A O 1
ATOM 764 N N . MET A 1 102 ? -21.209 6.044 -0.058 1.00 65.81 102 MET A N 1
ATOM 765 C CA . MET A 1 102 ? -19.771 6.095 -0.312 1.00 65.81 102 MET A CA 1
ATOM 766 C C . MET A 1 102 ? -19.285 4.671 -0.538 1.00 65.81 102 MET A C 1
ATOM 768 O O . MET A 1 102 ? -19.685 3.770 0.194 1.00 65.81 102 MET A O 1
ATOM 772 N N . ALA A 1 103 ? -18.470 4.479 -1.575 1.00 81.62 103 ALA A N 1
ATOM 773 C CA . ALA A 1 103 ? -17.904 3.172 -1.846 1.00 81.62 103 ALA A CA 1
ATOM 774 C C . ALA A 1 103 ? -17.154 2.690 -0.597 1.00 81.62 103 ALA A C 1
ATOM 776 O O . ALA A 1 103 ? -16.333 3.417 -0.034 1.00 81.62 103 ALA A O 1
ATOM 777 N N . ASP A 1 104 ? -17.482 1.483 -0.165 1.00 90.88 104 ASP A N 1
ATOM 778 C CA . ASP A 1 104 ? -16.896 0.850 1.003 1.00 90.88 104 ASP A CA 1
ATOM 779 C C . ASP A 1 104 ? -15.419 0.517 0.711 1.00 90.88 104 ASP A C 1
ATOM 781 O O . ASP A 1 104 ? -15.143 -0.182 -0.265 1.00 90.88 104 ASP A O 1
ATOM 785 N N . PRO A 1 105 ? -14.445 1.040 1.482 1.00 96.56 105 PRO A N 1
ATOM 786 C CA . PRO A 1 105 ? -13.033 0.834 1.188 1.00 96.56 105 PRO A CA 1
ATOM 787 C C . PRO A 1 105 ? -12.576 -0.589 1.511 1.00 96.56 105 PRO A C 1
ATOM 789 O O . PRO A 1 105 ? -12.959 -1.139 2.542 1.00 96.56 105 PRO A O 1
ATOM 792 N N . ASP A 1 106 ? -11.689 -1.141 0.682 1.00 96.75 106 ASP A N 1
ATOM 793 C CA . ASP A 1 106 ? -10.961 -2.391 0.946 1.00 96.75 106 ASP A CA 1
ATOM 794 C C . ASP A 1 106 ? -9.696 -2.124 1.774 1.00 96.75 106 ASP A C 1
ATOM 796 O O . ASP A 1 106 ? -9.316 -2.911 2.647 1.00 96.75 106 ASP A O 1
ATOM 800 N N . MET A 1 107 ? -9.057 -0.977 1.515 1.00 98.19 107 MET A N 1
ATOM 801 C CA . MET A 1 107 ? -7.852 -0.522 2.202 1.00 98.19 107 MET A CA 1
ATOM 802 C C . MET A 1 107 ? -8.061 0.831 2.872 1.00 98.19 107 MET A C 1
ATOM 804 O O . MET A 1 107 ? -8.566 1.772 2.261 1.00 98.19 107 MET A O 1
ATOM 808 N N . ILE A 1 108 ? -7.569 0.954 4.104 1.00 98.44 108 ILE A N 1
ATOM 809 C CA . ILE A 1 108 ? -7.347 2.246 4.760 1.00 98.44 108 ILE A CA 1
ATOM 810 C C . ILE A 1 108 ? -5.845 2.535 4.729 1.00 98.44 108 ILE A C 1
ATOM 812 O O . ILE A 1 108 ? -5.045 1.681 5.109 1.00 98.44 108 ILE A O 1
ATOM 816 N N . PHE A 1 109 ? -5.445 3.728 4.294 1.00 98.50 109 PHE A N 1
ATOM 817 C CA . PHE A 1 109 ? -4.042 4.084 4.076 1.00 98.50 109 PHE A CA 1
ATOM 818 C C . PHE A 1 109 ? -3.692 5.465 4.651 1.00 98.50 109 PHE A C 1
ATOM 820 O O . PHE A 1 109 ? -4.515 6.380 4.667 1.00 98.50 109 PHE A O 1
ATOM 827 N N . THR A 1 110 ? -2.451 5.661 5.111 1.00 98.00 110 THR A N 1
ATOM 828 C CA . THR A 1 110 ? -1.983 6.995 5.535 1.00 98.00 110 THR A CA 1
ATOM 829 C C . THR A 1 110 ? -0.553 7.324 5.113 1.00 98.00 110 THR A C 1
ATOM 831 O O . THR A 1 110 ? 0.298 6.465 4.865 1.00 98.00 110 THR A O 1
ATOM 834 N N . HIS A 1 111 ? -0.288 8.623 5.046 1.00 96.31 111 HIS A N 1
ATOM 835 C CA . HIS A 1 111 ? 0.977 9.209 4.630 1.00 96.31 111 HIS A CA 1
ATOM 836 C C . HIS A 1 111 ? 2.080 9.114 5.700 1.00 96.31 111 HIS A C 1
ATOM 838 O O . HIS A 1 111 ? 1.846 8.813 6.872 1.00 96.31 111 HIS A O 1
ATOM 844 N N . GLY A 1 112 ? 3.313 9.422 5.288 1.00 94.88 112 GLY A N 1
ATOM 845 C CA . GLY A 1 112 ? 4.479 9.492 6.172 1.00 94.88 112 GLY A CA 1
ATOM 846 C C . GLY A 1 112 ? 4.587 10.796 6.971 1.00 94.88 112 GLY A C 1
ATOM 847 O O . GLY A 1 112 ? 3.784 11.720 6.836 1.00 94.88 112 GLY A O 1
ATOM 848 N N . ARG A 1 113 ? 5.622 10.887 7.813 1.00 93.62 113 ARG A N 1
ATOM 849 C CA . ARG A 1 113 ? 5.932 12.096 8.597 1.00 93.62 113 ARG A CA 1
ATOM 850 C C . ARG A 1 113 ? 6.201 13.286 7.668 1.00 93.62 113 ARG A C 1
ATOM 852 O O . ARG A 1 113 ? 6.926 13.129 6.694 1.00 93.62 113 ARG A O 1
ATOM 859 N N . GLY A 1 114 ? 5.648 14.457 7.991 1.00 92.31 114 GLY A N 1
ATOM 860 C CA . GLY A 1 114 ? 5.881 15.698 7.234 1.00 92.31 114 GLY A CA 1
ATOM 861 C C . GLY A 1 114 ? 5.285 15.716 5.821 1.00 92.31 114 GLY A C 1
ATOM 862 O O . GLY A 1 114 ? 5.597 16.606 5.043 1.00 92.31 114 GLY A O 1
ATOM 863 N N . SER A 1 115 ? 4.452 14.730 5.486 1.00 92.50 115 SER A N 1
ATOM 864 C CA . SER A 1 115 ? 3.759 14.626 4.202 1.00 92.50 115 SER A CA 1
ATOM 865 C C . SER A 1 115 ? 2.255 14.871 4.379 1.00 92.50 115 SER A C 1
ATOM 867 O O . SER A 1 115 ? 1.787 15.014 5.508 1.00 92.50 115 SER A O 1
ATOM 869 N N . THR A 1 116 ? 1.517 14.899 3.275 1.00 93.94 116 THR A N 1
ATOM 870 C CA . THR A 1 116 ? 0.064 15.115 3.195 1.00 93.94 116 THR A CA 1
ATOM 871 C C . THR A 1 116 ? -0.543 14.134 2.193 1.00 93.94 116 THR A C 1
ATOM 873 O O . THR A 1 116 ? 0.177 13.381 1.527 1.00 93.94 116 THR A O 1
ATOM 876 N N . LEU A 1 117 ? -1.869 14.146 2.043 1.00 93.62 117 LEU A N 1
ATOM 877 C CA . LEU A 1 117 ? -2.549 13.293 1.059 1.00 93.62 117 LEU A CA 1
ATOM 878 C C . LEU A 1 117 ? -2.317 13.686 -0.407 1.00 93.62 117 LEU A C 1
ATOM 880 O O . LEU A 1 117 ? -2.672 12.912 -1.293 1.00 93.62 117 LEU A O 1
ATOM 884 N N . VAL A 1 118 ? -1.721 14.854 -0.670 1.00 94.31 118 VAL A N 1
ATOM 885 C CA . VAL A 1 118 ? -1.394 15.323 -2.031 1.00 94.31 118 VAL A CA 1
ATOM 886 C C . VAL A 1 118 ? 0.018 14.938 -2.477 1.00 94.31 118 VAL A C 1
ATOM 888 O O . VAL A 1 118 ? 0.472 15.366 -3.531 1.00 94.31 118 VAL A O 1
ATOM 891 N N . ASN A 1 119 ? 0.745 14.145 -1.685 1.00 93.12 119 ASN A N 1
ATOM 892 C CA . ASN A 1 119 ? 2.053 13.653 -2.094 1.00 93.12 119 ASN A CA 1
ATOM 893 C C . ASN A 1 119 ? 1.938 12.752 -3.334 1.00 93.12 119 ASN A C 1
ATOM 895 O O . ASN A 1 119 ? 1.261 11.730 -3.284 1.00 93.12 119 ASN A O 1
ATOM 899 N N . GLU A 1 120 ? 2.653 13.099 -4.402 1.00 92.88 120 GLU A N 1
ATOM 900 C CA . GLU A 1 120 ? 2.528 12.479 -5.733 1.00 92.88 120 GLU A CA 1
ATOM 901 C C . GLU A 1 120 ? 2.743 10.956 -5.719 1.00 92.88 120 GLU A C 1
ATOM 903 O O . GLU A 1 120 ? 1.962 10.221 -6.317 1.00 92.88 120 GLU A O 1
ATOM 908 N N . ALA A 1 121 ? 3.708 10.451 -4.941 1.00 92.38 121 ALA A N 1
ATOM 909 C CA . ALA A 1 121 ? 3.917 9.008 -4.790 1.00 92.38 121 ALA A CA 1
ATOM 910 C C . ALA A 1 121 ? 2.717 8.307 -4.126 1.00 92.38 121 ALA A C 1
ATOM 912 O O . ALA A 1 121 ? 2.352 7.199 -4.510 1.00 92.38 121 ALA A O 1
ATOM 913 N N . ILE A 1 122 ? 2.090 8.946 -3.131 1.00 94.88 122 ILE A N 1
ATOM 914 C CA . ILE A 1 122 ? 0.896 8.411 -2.458 1.00 94.88 122 ILE A CA 1
ATOM 915 C C . ILE A 1 122 ? -0.306 8.464 -3.394 1.00 94.88 122 ILE A C 1
ATOM 917 O O . ILE A 1 122 ? -1.043 7.485 -3.466 1.00 94.88 122 ILE A O 1
ATOM 921 N N . VAL A 1 123 ? -0.505 9.579 -4.102 1.00 96.38 123 VAL A N 1
ATOM 922 C CA . VAL A 1 123 ? -1.588 9.729 -5.083 1.00 96.38 123 VAL A CA 1
ATOM 923 C C . VAL A 1 123 ? -1.459 8.645 -6.148 1.00 96.38 123 VAL A C 1
ATOM 925 O O . VAL A 1 123 ? -2.369 7.835 -6.284 1.00 96.38 123 VAL A O 1
ATOM 928 N N . SER A 1 124 ? -0.293 8.537 -6.786 1.00 96.56 124 SER A N 1
ATOM 929 C CA . SER A 1 124 ? -0.025 7.550 -7.834 1.00 96.56 124 SER A CA 1
ATOM 930 C C . SER A 1 124 ? -0.219 6.113 -7.350 1.00 96.56 124 SER A C 1
ATOM 932 O O . SER A 1 124 ? -0.892 5.328 -8.014 1.00 96.56 124 SER A O 1
ATOM 934 N N . PHE A 1 125 ? 0.298 5.771 -6.162 1.00 97.12 125 PHE A N 1
ATOM 935 C CA . PHE A 1 125 ? 0.076 4.460 -5.545 1.00 97.12 125 PHE A CA 1
ATOM 936 C C . PHE A 1 125 ? -1.408 4.172 -5.311 1.00 97.12 125 PHE A C 1
ATOM 938 O O . PHE A 1 125 ? -1.903 3.094 -5.636 1.00 97.12 125 PHE A O 1
ATOM 945 N N . THR A 1 126 ? -2.138 5.146 -4.771 1.00 97.81 126 THR A N 1
ATOM 946 C CA . THR A 1 126 ? -3.553 4.966 -4.437 1.00 97.81 126 THR A CA 1
ATOM 947 C C . THR A 1 126 ? -4.415 4.876 -5.692 1.00 97.81 126 THR A C 1
ATOM 949 O O . THR A 1 126 ? -5.342 4.076 -5.734 1.00 97.81 126 THR A O 1
ATOM 952 N N . GLU A 1 127 ? -4.094 5.633 -6.740 1.00 97.69 127 GLU A N 1
ATOM 953 C CA . GLU A 1 127 ? -4.742 5.510 -8.047 1.00 97.69 127 GLU A CA 1
ATOM 954 C C . GLU A 1 127 ? -4.487 4.143 -8.678 1.00 97.69 127 GLU A C 1
ATOM 956 O O . GLU A 1 127 ? -5.416 3.547 -9.215 1.00 97.69 127 GLU A O 1
ATOM 961 N N . GLY A 1 128 ? -3.261 3.621 -8.568 1.00 97.69 128 GLY A N 1
ATOM 962 C CA . GLY A 1 128 ? -2.920 2.262 -8.982 1.00 97.69 128 GLY A CA 1
ATOM 963 C C . GLY A 1 128 ? -3.769 1.209 -8.272 1.00 97.69 128 GLY A C 1
ATOM 964 O O . GLY A 1 128 ? -4.379 0.365 -8.924 1.00 97.69 128 GLY A O 1
ATOM 965 N N . TRP A 1 129 ? -3.885 1.308 -6.945 1.00 97.75 129 TRP A N 1
ATOM 966 C CA . TRP A 1 129 ? -4.774 0.448 -6.157 1.00 97.75 129 TRP A CA 1
ATOM 967 C C . TRP A 1 129 ? -6.235 0.565 -6.611 1.00 97.75 129 TRP A C 1
ATOM 969 O O . TRP A 1 129 ? -6.930 -0.434 -6.824 1.00 97.75 129 TRP A O 1
ATOM 979 N N . ALA A 1 130 ? -6.689 1.805 -6.803 1.00 97.38 130 ALA A N 1
ATOM 980 C CA . ALA A 1 130 ? -8.078 2.133 -7.083 1.00 97.38 130 ALA A CA 1
ATOM 981 C C . ALA A 1 130 ? -8.590 1.612 -8.434 1.00 97.38 130 ALA A C 1
ATOM 983 O O . ALA A 1 130 ? -9.793 1.643 -8.681 1.00 97.38 130 ALA A O 1
ATOM 984 N N . ARG A 1 131 ? -7.702 1.112 -9.304 1.00 95.94 131 ARG A N 1
ATOM 985 C CA . ARG A 1 131 ? -8.061 0.472 -10.580 1.00 95.94 131 ARG A CA 1
ATOM 986 C C . ARG A 1 1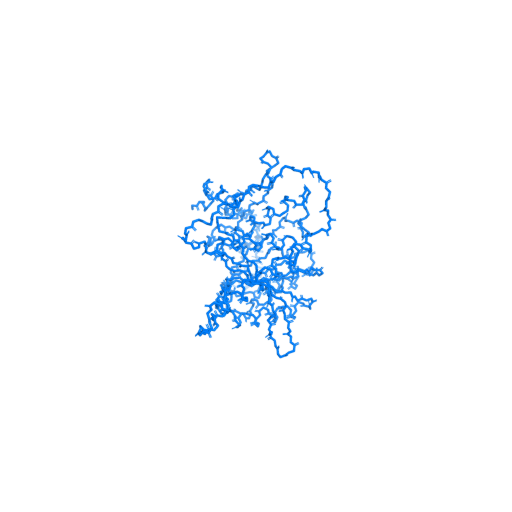31 ? -8.831 -0.831 -10.427 1.00 95.94 131 ARG A C 1
ATOM 988 O O . ARG A 1 131 ? -9.454 -1.264 -11.387 1.00 95.94 131 ARG A O 1
ATOM 995 N N . THR A 1 132 ? -8.769 -1.479 -9.269 1.00 93.94 132 THR A N 1
ATOM 996 C CA . THR A 1 132 ? -9.500 -2.737 -9.033 1.00 93.94 132 THR A CA 1
ATOM 997 C C . THR A 1 132 ? -10.256 -2.756 -7.712 1.00 93.94 132 THR A C 1
ATOM 999 O O . THR A 1 132 ? -11.214 -3.511 -7.585 1.00 93.94 132 THR A O 1
ATOM 1002 N N . GLN A 1 133 ? -9.857 -1.923 -6.751 1.00 96.19 133 GLN A N 1
ATOM 1003 C CA . GLN A 1 133 ? -10.380 -1.899 -5.384 1.00 96.19 133 GLN A CA 1
ATOM 1004 C C . GLN A 1 133 ? -10.651 -0.464 -4.922 1.00 96.19 133 GLN A C 1
ATOM 1006 O O . GLN A 1 133 ? -10.416 0.489 -5.659 1.00 96.19 133 GLN A O 1
ATOM 1011 N N . VAL A 1 134 ? -11.159 -0.286 -3.707 1.00 97.38 134 VAL A N 1
ATOM 1012 C CA . VAL A 1 134 ? -11.439 1.024 -3.110 1.00 97.38 134 VAL A CA 1
ATOM 1013 C C . VAL A 1 134 ? -10.410 1.323 -2.020 1.00 97.38 134 VAL A C 1
ATOM 1015 O O . VAL A 1 134 ? -10.127 0.485 -1.161 1.00 97.38 134 VAL A O 1
ATOM 1018 N N . ALA A 1 135 ? -9.846 2.531 -2.038 1.00 98.06 135 ALA A N 1
ATOM 1019 C CA . ALA A 1 135 ? -8.879 2.980 -1.039 1.00 98.06 135 ALA A CA 1
ATOM 1020 C C . ALA A 1 135 ? -9.362 4.239 -0.320 1.00 98.06 135 ALA A C 1
ATOM 1022 O O . ALA A 1 135 ? -9.712 5.239 -0.949 1.00 98.06 135 ALA A O 1
ATOM 1023 N N . LEU A 1 136 ? -9.330 4.203 1.009 1.00 98.31 136 LEU A N 1
ATOM 1024 C CA . LEU A 1 136 ? -9.560 5.355 1.868 1.00 98.31 136 LEU A CA 1
ATOM 1025 C C . LEU A 1 136 ? -8.230 5.847 2.433 1.00 98.31 136 LEU A C 1
ATOM 1027 O O . LEU A 1 136 ? -7.647 5.221 3.318 1.00 98.31 136 LEU A O 1
ATOM 1031 N N . ASN A 1 137 ? -7.786 7.012 1.982 1.00 98.44 137 ASN A N 1
ATOM 1032 C CA . ASN A 1 137 ? -6.624 7.671 2.554 1.00 98.44 137 ASN A CA 1
ATOM 1033 C C . ASN A 1 137 ? -7.057 8.654 3.635 1.00 98.44 137 ASN A C 1
ATOM 1035 O O . ASN A 1 137 ? -8.053 9.351 3.453 1.00 98.44 137 ASN A O 1
ATOM 1039 N N . PHE A 1 138 ? -6.285 8.779 4.712 1.00 98.12 138 PHE A N 1
ATOM 1040 C CA . PHE A 1 138 ? -6.537 9.789 5.738 1.00 98.12 138 PHE A CA 1
ATOM 1041 C C . PHE A 1 138 ? -5.285 10.574 6.130 1.00 98.12 138 PHE A C 1
ATOM 1043 O O . PHE A 1 138 ? -4.172 10.034 6.171 1.00 98.12 138 PHE A O 1
ATOM 1050 N N . GLU A 1 139 ? -5.477 11.853 6.446 1.00 97.06 139 GLU A N 1
ATOM 1051 C CA . GLU A 1 139 ? -4.428 12.750 6.916 1.00 97.06 139 GLU A CA 1
ATOM 1052 C C . GLU A 1 139 ? -4.425 12.838 8.438 1.00 97.06 139 GLU A C 1
ATOM 1054 O O . GLU A 1 139 ? -5.433 13.160 9.064 1.00 97.06 139 GLU A O 1
ATOM 1059 N N . ASN A 1 140 ? -3.275 12.587 9.055 1.00 95.06 140 ASN A N 1
ATOM 1060 C CA . ASN A 1 140 ? -3.096 12.828 10.478 1.00 95.06 140 ASN A CA 1
ATOM 1061 C C . ASN A 1 140 ? -1.634 13.170 10.744 1.00 95.06 140 ASN A C 1
ATOM 1063 O O . ASN A 1 140 ? -0.751 12.380 10.438 1.00 95.06 140 ASN A O 1
ATOM 1067 N N . THR A 1 141 ? -1.358 14.337 11.319 1.00 93.56 141 THR A N 1
ATOM 1068 C CA . THR A 1 141 ? 0.009 14.797 11.615 1.00 93.56 141 THR A CA 1
ATOM 1069 C C . THR A 1 141 ? 0.486 14.424 13.017 1.00 93.56 141 THR A C 1
ATOM 1071 O O . THR A 1 141 ? 1.632 14.710 13.357 1.00 93.56 141 THR A O 1
ATOM 1074 N N . GLY A 1 142 ? -0.352 13.737 13.799 1.00 93.44 142 GLY A N 1
ATOM 1075 C CA . GLY A 1 142 ? -0.038 13.277 15.143 1.00 93.44 142 GLY A CA 1
ATOM 1076 C C . GLY A 1 142 ? 1.063 12.220 15.189 1.00 93.44 142 GLY A C 1
ATOM 1077 O O . GLY A 1 142 ? 1.632 11.797 14.170 1.00 93.44 142 GLY A O 1
ATOM 1078 N N . ASP A 1 143 ? 1.366 11.792 16.411 1.00 95.19 143 ASP A N 1
ATOM 1079 C CA . ASP A 1 143 ? 2.354 10.755 16.671 1.00 95.19 143 ASP A CA 1
ATOM 1080 C C . ASP A 1 143 ? 1.894 9.361 16.201 1.00 95.19 143 ASP A C 1
ATOM 1082 O O . ASP A 1 143 ? 0.796 9.158 15.674 1.00 95.19 143 ASP A O 1
ATOM 1086 N N . LEU A 1 144 ? 2.773 8.374 16.377 1.00 93.81 144 LEU A N 1
ATOM 1087 C CA . LEU A 1 144 ? 2.536 7.001 15.941 1.00 93.81 144 LEU A CA 1
ATOM 1088 C C . LEU A 1 144 ? 1.277 6.383 16.577 1.00 93.81 144 LEU A C 1
ATOM 1090 O O . LEU A 1 144 ? 0.513 5.705 15.890 1.00 93.81 144 LEU A O 1
ATOM 1094 N N . ASN A 1 145 ? 1.041 6.635 17.867 1.00 94.69 145 ASN A N 1
ATOM 1095 C CA . ASN A 1 145 ? -0.095 6.077 18.603 1.00 94.69 145 ASN A CA 1
ATOM 1096 C C . ASN A 1 145 ? -1.413 6.728 18.196 1.00 94.69 145 ASN A C 1
ATOM 1098 O O . ASN A 1 145 ? -2.416 6.034 18.032 1.00 94.69 145 ASN A O 1
ATOM 1102 N N . THR A 1 146 ? -1.392 8.040 17.978 1.00 95.00 146 THR A N 1
ATOM 1103 C CA . THR A 1 146 ? -2.534 8.807 17.485 1.00 95.00 146 THR A CA 1
ATOM 1104 C C . THR A 1 146 ? -2.962 8.281 16.120 1.00 95.00 146 THR A C 1
ATOM 1106 O O . THR A 1 146 ? -4.127 7.943 15.925 1.00 95.00 146 THR A O 1
ATOM 1109 N N . ARG A 1 147 ? -2.014 8.106 15.192 1.00 96.56 147 ARG A N 1
ATOM 1110 C CA . ARG A 1 147 ? -2.295 7.545 13.862 1.00 96.56 147 ARG A CA 1
ATOM 1111 C C . ARG A 1 147 ? -2.823 6.108 13.935 1.00 96.56 147 ARG A C 1
ATOM 1113 O O . ARG A 1 147 ? -3.783 5.780 13.247 1.00 96.56 147 ARG A O 1
ATOM 1120 N N . ALA A 1 148 ? -2.245 5.264 14.791 1.00 96.19 148 ALA A N 1
ATOM 1121 C CA . ALA A 1 148 ? -2.730 3.898 15.003 1.00 96.19 148 ALA A CA 1
ATOM 1122 C C . ALA A 1 148 ? -4.161 3.866 15.578 1.00 96.19 148 ALA A C 1
ATOM 1124 O O . ALA A 1 148 ? -4.964 3.013 15.204 1.00 96.19 148 ALA A O 1
ATOM 1125 N N . ALA A 1 149 ? -4.510 4.806 16.464 1.00 94.81 149 ALA A N 1
ATOM 1126 C CA . ALA A 1 149 ? -5.869 4.945 16.984 1.00 94.81 149 ALA A CA 1
ATOM 1127 C C . ALA A 1 149 ? -6.866 5.370 15.898 1.00 94.81 149 ALA A C 1
ATOM 1129 O O . ALA A 1 149 ? -7.977 4.843 15.859 1.00 94.81 149 ALA A O 1
ATOM 1130 N N . VAL A 1 150 ? -6.455 6.254 14.984 1.00 96.06 150 VAL A N 1
ATOM 1131 C CA . VAL A 1 150 ? -7.267 6.633 13.820 1.00 96.06 150 VAL A CA 1
ATOM 1132 C C . VAL A 1 150 ? -7.567 5.432 12.929 1.00 96.06 150 VAL A C 1
ATOM 1134 O O . VAL A 1 150 ? -8.721 5.250 12.554 1.00 96.06 150 VAL A O 1
ATOM 1137 N N . PHE A 1 151 ? -6.576 4.582 12.636 1.00 96.94 151 PHE A N 1
ATOM 1138 C CA . PHE A 1 151 ? -6.813 3.346 11.883 1.00 96.94 151 PHE A CA 1
ATOM 1139 C C . PHE A 1 151 ? -7.920 2.496 12.510 1.00 96.94 151 PHE A C 1
ATOM 1141 O O . PHE A 1 151 ? -8.836 2.069 11.814 1.00 96.94 151 PHE A O 1
ATOM 1148 N N . ARG A 1 152 ? -7.878 2.299 13.834 1.00 94.31 152 ARG A N 1
ATOM 1149 C CA . ARG A 1 152 ? -8.908 1.531 14.549 1.00 94.31 152 ARG A CA 1
ATOM 1150 C C . ARG A 1 152 ? -10.281 2.197 14.484 1.00 94.31 152 ARG A C 1
ATOM 1152 O O . ARG A 1 152 ? -11.267 1.508 14.255 1.00 94.31 152 ARG A O 1
ATOM 1159 N N . ALA A 1 153 ? -10.350 3.520 14.641 1.00 93.69 153 ALA A N 1
ATOM 1160 C CA . ALA A 1 153 ? -11.607 4.260 14.526 1.00 93.69 153 ALA A CA 1
ATOM 1161 C C . ALA A 1 153 ? -12.215 4.138 13.117 1.00 93.69 153 ALA A C 1
ATOM 1163 O O . ALA A 1 153 ? -13.398 3.834 12.977 1.00 93.69 153 ALA A O 1
ATOM 1164 N N . LEU A 1 154 ? -11.398 4.293 12.071 1.00 94.75 154 LEU A N 1
ATOM 1165 C CA . LEU A 1 154 ? -11.844 4.140 10.687 1.00 94.75 154 LEU A CA 1
ATOM 1166 C C . LEU A 1 154 ? -12.245 2.694 10.371 1.00 94.75 154 LEU A C 1
ATOM 1168 O O . LEU A 1 154 ? -13.236 2.493 9.689 1.00 94.75 154 LEU A O 1
ATOM 1172 N N . MET A 1 155 ? -11.564 1.685 10.915 1.00 92.94 155 MET A N 1
ATOM 1173 C CA . MET A 1 155 ? -11.961 0.276 10.755 1.00 92.94 155 MET A CA 1
ATOM 1174 C C . MET A 1 155 ? -13.334 -0.051 11.362 1.00 92.94 155 MET A C 1
ATOM 1176 O O . MET A 1 155 ? -13.987 -0.990 10.906 1.00 92.94 155 MET A O 1
ATOM 1180 N N . LEU A 1 156 ? -13.766 0.692 12.390 1.00 91.19 156 LEU A N 1
ATOM 1181 C CA . LEU A 1 156 ? -15.117 0.582 12.952 1.00 91.19 156 LEU A CA 1
ATOM 1182 C C . LEU A 1 156 ? -16.149 1.293 12.069 1.00 91.19 156 LEU A C 1
ATOM 1184 O O . LEU A 1 156 ? -17.260 0.796 11.913 1.00 91.19 156 LEU A O 1
ATOM 1188 N N . ALA A 1 157 ? -15.782 2.437 11.486 1.00 91.81 157 ALA A N 1
ATOM 1189 C CA . ALA A 1 157 ? -16.645 3.191 10.576 1.00 91.81 157 ALA A CA 1
ATOM 1190 C C . ALA A 1 157 ? -16.790 2.529 9.194 1.00 91.81 157 ALA A C 1
ATOM 1192 O O . ALA A 1 157 ? -17.836 2.655 8.565 1.00 91.81 157 ALA A O 1
ATOM 1193 N N . PHE A 1 158 ? -15.753 1.820 8.744 1.00 93.62 158 PHE A N 1
ATOM 1194 C CA . PHE A 1 158 ? -15.658 1.165 7.443 1.00 93.62 158 PHE A CA 1
ATOM 1195 C C . PHE A 1 158 ? -15.384 -0.338 7.632 1.00 93.62 158 PHE A C 1
ATOM 1197 O O . PHE A 1 158 ? -14.252 -0.806 7.463 1.00 93.62 158 PHE A O 1
ATOM 1204 N N . PRO A 1 159 ? -16.411 -1.120 8.015 1.00 90.88 159 P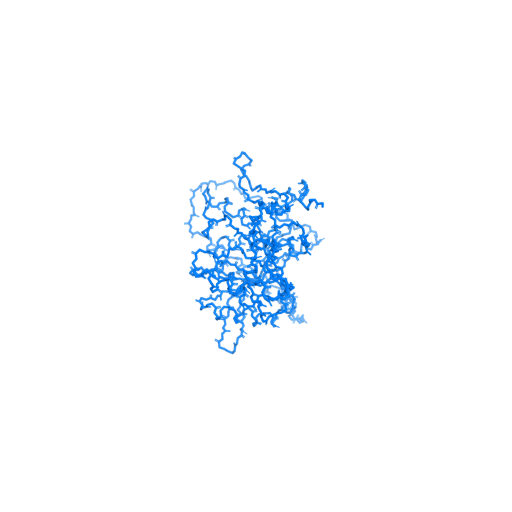RO A N 1
ATOM 1205 C CA . PRO A 1 159 ? -16.282 -2.545 8.309 1.00 90.88 159 PRO A CA 1
ATOM 1206 C C . PRO A 1 159 ? -16.021 -3.417 7.062 1.00 90.88 159 PRO A C 1
ATOM 1208 O O . PRO A 1 159 ? -15.840 -4.627 7.184 1.00 90.88 159 PRO A O 1
ATOM 1211 N N . SER A 1 160 ? -15.975 -2.839 5.864 1.00 91.69 160 SER A N 1
ATOM 1212 C CA . SER A 1 160 ? -15.530 -3.518 4.645 1.00 91.69 160 SER A CA 1
ATOM 1213 C C . SER A 1 160 ? -14.015 -3.672 4.573 1.00 91.69 160 SER A C 1
ATOM 1215 O O . SER A 1 160 ? -13.536 -4.658 4.027 1.00 91.69 160 SER A O 1
ATOM 1217 N N . ALA A 1 161 ? -13.256 -2.736 5.155 1.00 95.00 161 ALA A N 1
ATOM 1218 C CA . ALA A 1 161 ? -11.813 -2.696 4.976 1.00 95.00 161 ALA A CA 1
ATOM 1219 C C . ALA A 1 161 ? -11.174 -3.960 5.553 1.00 95.00 161 ALA A C 1
ATOM 1221 O O . ALA A 1 161 ? -11.381 -4.296 6.722 1.00 95.00 161 ALA A O 1
ATOM 1222 N N . THR A 1 162 ? -10.414 -4.671 4.726 1.00 92.62 162 THR A N 1
ATOM 1223 C CA . THR A 1 162 ? -9.688 -5.891 5.108 1.00 92.62 162 THR A CA 1
ATOM 1224 C C . THR A 1 162 ? -8.200 -5.639 5.287 1.00 92.62 162 THR A C 1
ATOM 1226 O O . THR A 1 162 ? -7.483 -6.523 5.763 1.00 92.62 162 THR A O 1
ATOM 1229 N N . SER A 1 163 ? -7.743 -4.444 4.897 1.00 97.50 163 SER A N 1
ATOM 1230 C CA . SER A 1 163 ? -6.328 -4.146 4.712 1.00 97.50 163 SER A CA 1
ATOM 1231 C C . SER A 1 163 ? -5.976 -2.763 5.244 1.00 97.50 163 SER A C 1
ATOM 1233 O O . SER A 1 163 ? -6.708 -1.791 5.048 1.00 97.50 163 SER A O 1
ATOM 1235 N N . LEU A 1 164 ? -4.832 -2.664 5.917 1.00 98.19 164 LEU A N 1
ATOM 1236 C CA . LEU A 1 164 ? -4.273 -1.393 6.365 1.00 98.19 164 LEU A CA 1
ATOM 1237 C C . LEU A 1 164 ? -2.956 -1.141 5.641 1.00 98.19 164 LEU A C 1
ATOM 1239 O O . LEU A 1 164 ? -2.169 -2.061 5.432 1.00 98.19 164 LEU A O 1
ATOM 1243 N N . GLY A 1 165 ? -2.679 0.106 5.288 1.00 97.81 165 GLY A N 1
ATOM 1244 C CA . GLY A 1 165 ? -1.436 0.446 4.617 1.00 97.81 165 GLY A CA 1
ATOM 1245 C C . GLY A 1 165 ? -0.879 1.802 4.997 1.00 97.81 165 GLY A C 1
ATOM 1246 O O . GLY A 1 165 ? -1.524 2.634 5.633 1.00 97.81 165 GLY A O 1
ATOM 1247 N N . GLY A 1 166 ? 0.359 2.046 4.601 1.00 96.81 166 GLY A N 1
ATOM 1248 C CA . GLY A 1 166 ? 0.921 3.377 4.734 1.00 96.81 166 GLY A CA 1
ATOM 1249 C C . GLY A 1 166 ? 2.323 3.517 4.179 1.00 96.81 166 GLY A C 1
ATOM 1250 O O . GLY A 1 166 ? 2.970 2.549 3.776 1.00 96.81 166 GLY A O 1
ATOM 1251 N N . ARG A 1 167 ? 2.809 4.760 4.191 1.00 94.38 167 ARG A N 1
ATOM 1252 C CA . ARG A 1 167 ? 4.180 5.117 3.805 1.00 94.38 167 ARG A CA 1
ATOM 1253 C C . ARG A 1 167 ? 4.993 5.529 5.030 1.00 94.38 167 ARG A C 1
ATOM 1255 O O . ARG A 1 167 ? 4.584 6.417 5.774 1.00 94.38 167 ARG A O 1
ATOM 1262 N N . SER A 1 168 ? 6.184 4.965 5.211 1.00 93.12 168 SER A N 1
ATOM 1263 C CA . SER A 1 168 ? 7.148 5.329 6.257 1.00 93.12 168 SER A CA 1
ATOM 1264 C C . SER A 1 168 ? 6.520 5.290 7.663 1.00 93.12 168 SER A C 1
ATOM 1266 O O . SER A 1 168 ? 6.095 4.228 8.118 1.00 93.12 168 SER A O 1
ATOM 1268 N N . LEU A 1 169 ? 6.404 6.429 8.361 1.00 94.19 169 LEU A N 1
ATOM 1269 C CA . LEU A 1 169 ? 5.706 6.513 9.653 1.00 94.19 169 LEU A CA 1
ATOM 1270 C C . LEU A 1 169 ? 4.246 6.026 9.568 1.00 94.19 169 LEU A C 1
ATOM 1272 O O . LEU A 1 169 ? 3.746 5.452 10.530 1.00 94.19 169 LEU A O 1
ATOM 1276 N N . GLY A 1 170 ? 3.584 6.216 8.424 1.00 96.62 170 GLY A N 1
ATOM 1277 C CA . GLY A 1 170 ? 2.240 5.705 8.173 1.00 96.62 170 GLY A CA 1
ATOM 1278 C C . GLY A 1 170 ? 2.180 4.178 8.126 1.00 96.62 170 GLY A C 1
ATOM 1279 O O . GLY A 1 170 ? 1.249 3.601 8.672 1.00 96.62 170 GLY A O 1
ATOM 1280 N N . ALA A 1 171 ? 3.198 3.511 7.569 1.00 95.62 171 ALA A N 1
ATOM 1281 C CA . ALA A 1 171 ? 3.269 2.045 7.553 1.00 95.62 171 ALA A CA 1
ATOM 1282 C C . ALA A 1 171 ? 3.445 1.470 8.966 1.00 95.62 171 ALA A C 1
ATOM 1284 O O . ALA A 1 171 ? 2.812 0.478 9.326 1.00 95.62 171 ALA A O 1
ATOM 1285 N N . ARG A 1 172 ? 4.248 2.140 9.804 1.00 95.12 172 ARG A N 1
ATOM 1286 C CA . ARG A 1 172 ? 4.346 1.810 11.234 1.00 95.12 172 ARG A CA 1
ATOM 1287 C C . ARG A 1 172 ? 3.018 2.005 11.952 1.00 95.12 172 ARG A C 1
ATOM 1289 O O . ARG A 1 172 ? 2.618 1.161 12.744 1.00 95.12 172 ARG A O 1
ATOM 1296 N N . ALA A 1 173 ? 2.316 3.101 11.668 1.00 96.62 173 ALA A N 1
ATOM 1297 C CA . ALA A 1 173 ? 1.009 3.355 12.262 1.00 96.62 173 ALA A CA 1
ATOM 1298 C C . ALA A 1 173 ? -0.027 2.304 11.846 1.00 96.62 173 ALA A C 1
ATOM 1300 O O . ALA A 1 173 ? -0.809 1.880 12.691 1.00 96.62 173 ALA A O 1
ATOM 1301 N N . ALA A 1 174 ? 0.000 1.859 10.586 1.00 97.38 174 ALA A N 1
ATOM 1302 C CA . ALA A 1 174 ? -0.838 0.770 10.090 1.00 97.38 174 ALA A CA 1
ATOM 1303 C C . ALA A 1 174 ? -0.528 -0.546 10.818 1.00 97.38 174 ALA A C 1
ATOM 1305 O O . ALA A 1 174 ? -1.442 -1.181 11.327 1.00 97.38 174 ALA A O 1
ATOM 1306 N N . THR A 1 175 ? 0.758 -0.883 10.964 1.00 96.50 175 THR A N 1
ATOM 1307 C CA . THR A 1 175 ? 1.233 -2.079 11.690 1.00 96.50 175 THR A CA 1
ATOM 1308 C C . THR A 1 175 ? 0.821 -2.048 13.164 1.00 96.50 175 THR A C 1
ATOM 1310 O O . THR A 1 175 ? 0.300 -3.010 13.709 1.00 96.50 175 THR A O 1
ATOM 1313 N N . ARG A 1 176 ? 0.961 -0.905 13.841 1.00 95.50 176 ARG A N 1
ATOM 1314 C CA . ARG A 1 176 ? 0.500 -0.772 15.230 1.00 95.50 176 ARG A CA 1
ATOM 1315 C C . ARG A 1 176 ? -1.031 -0.750 15.337 1.00 95.50 176 ARG A C 1
ATOM 1317 O O . ARG A 1 176 ? -1.599 -1.187 16.335 1.00 95.50 176 ARG A O 1
ATOM 1324 N N . GLY A 1 177 ? -1.708 -0.215 14.324 1.00 95.00 177 GLY A N 1
ATOM 1325 C CA . GLY A 1 177 ? -3.162 -0.229 14.202 1.00 95.00 177 GLY A CA 1
ATOM 1326 C C . GLY A 1 177 ? -3.716 -1.640 14.005 1.00 95.00 177 GLY A C 1
ATOM 1327 O O . GLY A 1 177 ? -4.786 -1.934 14.538 1.00 95.00 177 GLY A O 1
ATOM 1328 N N . SER A 1 178 ? -2.973 -2.510 13.310 1.00 95.56 178 SER A N 1
ATOM 1329 C CA . SER A 1 178 ? -3.420 -3.855 12.955 1.00 95.56 178 SER A CA 1
ATOM 1330 C C . SER A 1 178 ? -3.453 -4.829 14.122 1.00 95.56 178 SER A C 1
ATOM 1332 O O . SER A 1 178 ? -4.378 -5.632 14.168 1.00 95.56 178 SER A O 1
ATOM 1334 N N . ILE A 1 179 ? -2.519 -4.717 15.077 1.00 92.00 179 ILE A N 1
ATOM 1335 C CA . ILE A 1 179 ? -2.376 -5.623 16.241 1.00 92.00 179 ILE A CA 1
ATOM 1336 C C . ILE A 1 179 ? -3.710 -5.845 16.980 1.00 92.00 179 ILE A C 1
ATOM 1338 O O . ILE A 1 179 ? -4.006 -6.950 17.429 1.00 92.00 179 ILE A O 1
ATOM 1342 N N . TYR A 1 180 ? -4.540 -4.802 17.068 1.00 86.00 180 TYR A N 1
ATOM 1343 C CA . TYR A 1 180 ? -5.827 -4.822 17.774 1.00 86.00 180 TYR A CA 1
ATOM 1344 C C . TYR A 1 180 ? -7.016 -4.606 16.832 1.00 86.00 180 TYR A C 1
ATOM 1346 O O . TYR A 1 180 ? -7.982 -3.925 17.181 1.00 86.00 180 TYR A O 1
ATOM 1354 N N . SER A 1 181 ? -6.933 -5.118 15.607 1.00 88.19 181 SER A N 1
ATOM 1355 C CA . SER A 1 181 ? -7.998 -4.984 14.613 1.00 88.19 181 SER A CA 1
ATOM 1356 C C . SER A 1 181 ? -8.245 -6.301 13.882 1.00 88.19 181 SER A C 1
ATOM 1358 O O . SER A 1 181 ? -7.452 -7.228 13.970 1.00 88.19 181 SER A O 1
ATOM 1360 N N . ARG A 1 182 ? -9.346 -6.369 13.132 1.00 89.06 182 ARG A N 1
ATOM 1361 C CA . ARG A 1 182 ? -9.737 -7.540 12.324 1.00 89.06 182 ARG A CA 1
ATOM 1362 C C . ARG A 1 182 ? -9.042 -7.628 10.956 1.00 89.06 182 ARG A C 1
ATOM 1364 O O . ARG A 1 182 ? -9.485 -8.385 10.100 1.00 89.06 182 ARG A O 1
ATOM 1371 N N . VAL A 1 183 ? -8.048 -6.779 10.705 1.00 93.56 183 VAL A N 1
ATOM 1372 C CA . VAL A 1 183 ? -7.330 -6.740 9.427 1.00 93.56 183 VAL A CA 1
ATOM 1373 C C . VAL A 1 183 ? -6.564 -8.045 9.217 1.00 93.56 183 VAL A C 1
ATOM 1375 O O . VAL A 1 183 ? -5.998 -8.585 10.161 1.00 93.56 183 VAL A O 1
ATOM 1378 N N . SER A 1 184 ? -6.522 -8.537 7.983 1.00 93.00 184 SER A N 1
ATOM 1379 C CA . SER A 1 184 ? -5.743 -9.730 7.622 1.00 93.00 184 SER A CA 1
ATOM 1380 C C . SER A 1 184 ? -4.528 -9.407 6.754 1.00 93.00 184 SER A C 1
ATOM 1382 O O . SER A 1 184 ? -3.730 -10.293 6.471 1.00 93.00 184 SER A O 1
ATOM 1384 N N . LYS A 1 185 ? -4.410 -8.166 6.264 1.00 96.44 185 LYS A N 1
ATOM 1385 C CA . LYS A 1 185 ? -3.373 -7.764 5.311 1.00 96.44 185 LYS A CA 1
ATOM 1386 C C . LYS A 1 185 ? -2.785 -6.385 5.613 1.00 96.44 185 LYS A C 1
ATOM 1388 O O . LYS A 1 185 ? -3.511 -5.424 5.873 1.00 96.44 185 LYS A O 1
ATOM 1393 N N . LEU A 1 186 ? -1.462 -6.279 5.523 1.00 97.19 186 LEU A N 1
ATOM 1394 C CA . LEU A 1 186 ? -0.712 -5.031 5.652 1.00 97.19 186 LEU A CA 1
ATOM 1395 C C . LEU A 1 186 ? 0.009 -4.666 4.354 1.00 97.19 186 LEU A C 1
ATOM 1397 O O . LEU A 1 186 ? 0.792 -5.446 3.818 1.00 97.19 186 LEU A O 1
ATOM 1401 N N . VAL A 1 187 ? -0.205 -3.435 3.891 1.00 97.06 187 VAL A N 1
ATOM 1402 C CA . VAL A 1 187 ? 0.402 -2.885 2.674 1.00 97.06 187 VAL A CA 1
ATOM 1403 C C . VAL A 1 187 ? 1.393 -1.786 3.049 1.00 97.06 187 VAL A C 1
ATOM 1405 O O . VAL A 1 187 ? 1.051 -0.615 3.241 1.00 97.06 187 VAL A O 1
ATOM 1408 N N . MET A 1 188 ? 2.657 -2.167 3.191 1.00 94.62 188 MET A N 1
ATOM 1409 C CA . MET A 1 188 ? 3.719 -1.285 3.662 1.00 94.62 188 MET A CA 1
ATOM 1410 C C . MET A 1 188 ? 4.475 -0.675 2.481 1.00 94.62 188 MET A C 1
ATOM 1412 O O . MET A 1 188 ? 5.564 -1.126 2.121 1.00 94.62 188 MET A O 1
ATOM 1416 N N . PHE A 1 189 ? 3.918 0.391 1.897 1.00 89.12 189 PHE A N 1
ATOM 1417 C CA . PHE A 1 189 ? 4.502 1.028 0.713 1.00 89.12 189 PHE A CA 1
ATOM 1418 C C . PHE A 1 189 ? 5.962 1.441 0.939 1.00 89.12 189 PHE A C 1
ATOM 1420 O O . PHE A 1 189 ? 6.806 1.264 0.076 1.00 89.12 189 PHE A O 1
ATOM 1427 N N . THR A 1 190 ? 6.288 1.890 2.153 1.00 88.62 190 THR A N 1
ATOM 1428 C CA . THR A 1 190 ? 7.653 1.820 2.694 1.00 88.62 190 THR A CA 1
ATOM 1429 C C . THR A 1 190 ? 7.571 1.567 4.195 1.00 88.62 190 THR A C 1
ATOM 1431 O O . THR A 1 190 ? 6.811 2.247 4.879 1.00 88.62 190 THR A O 1
ATOM 1434 N N . TYR A 1 191 ? 8.370 0.647 4.736 1.00 88.06 191 TYR A N 1
ATOM 1435 C CA . TYR A 1 191 ? 8.508 0.462 6.188 1.00 88.06 191 TYR A CA 1
ATOM 1436 C C . TYR A 1 191 ? 9.958 0.717 6.589 1.00 88.06 191 TYR A C 1
ATOM 1438 O O . TYR A 1 191 ? 10.858 0.089 6.019 1.00 88.06 191 TYR A O 1
ATOM 1446 N N . PRO A 1 192 ? 10.231 1.655 7.508 1.00 82.69 192 PRO A N 1
ATOM 1447 C CA . PRO A 1 192 ? 11.600 1.985 7.844 1.00 82.69 192 PRO A CA 1
ATOM 1448 C C . PRO A 1 192 ? 12.173 0.863 8.719 1.00 82.69 192 PRO A C 1
ATOM 1450 O O . PRO A 1 192 ? 11.643 0.601 9.789 1.00 82.69 192 PRO A O 1
ATOM 1453 N N . LEU A 1 193 ? 13.289 0.248 8.320 1.00 81.25 193 LEU A N 1
ATOM 1454 C CA . LEU A 1 193 ? 14.045 -0.727 9.138 1.00 81.25 193 LEU A CA 1
ATOM 1455 C C . LEU A 1 193 ? 15.479 -0.255 9.433 1.00 81.25 193 LEU A C 1
ATOM 1457 O O . LEU A 1 193 ? 16.365 -1.045 9.693 1.00 81.25 193 LEU A O 1
ATOM 1461 N N . VAL A 1 194 ? 15.733 1.053 9.374 1.00 72.94 194 VAL A N 1
ATOM 1462 C CA . VAL A 1 194 ? 17.108 1.584 9.478 1.00 72.94 194 VAL A CA 1
ATOM 1463 C C . VAL A 1 194 ? 17.497 2.030 10.898 1.00 72.94 194 VAL A C 1
ATOM 1465 O O . VAL A 1 194 ? 18.663 2.272 11.172 1.00 72.94 194 VAL A O 1
ATOM 1468 N N . ARG A 1 195 ? 16.533 2.234 11.809 1.00 74.62 195 ARG A N 1
ATOM 1469 C CA . ARG A 1 195 ? 16.767 2.782 13.167 1.00 74.62 195 ARG A CA 1
ATOM 1470 C C . ARG A 1 195 ? 15.764 2.198 14.157 1.00 74.62 195 ARG A C 1
ATOM 1472 O O . ARG A 1 195 ? 14.653 1.917 13.734 1.00 74.62 195 ARG A O 1
ATOM 1479 N N . GLY A 1 196 ? 16.093 2.108 15.448 1.00 76.50 196 GLY A N 1
ATOM 1480 C CA . GLY A 1 196 ? 15.159 1.602 16.470 1.00 76.50 196 GLY A CA 1
ATOM 1481 C C . GLY A 1 196 ? 14.616 0.221 16.104 1.00 76.50 196 GLY A C 1
ATOM 1482 O O . GLY A 1 196 ? 13.404 0.037 16.048 1.00 76.50 196 GLY A O 1
ATOM 1483 N N . LEU A 1 197 ? 15.527 -0.676 15.714 1.00 80.19 197 LEU A N 1
ATOM 1484 C CA . LEU A 1 197 ? 15.198 -1.991 15.174 1.00 80.19 197 LEU A CA 1
ATOM 1485 C C . LEU A 1 197 ? 14.410 -2.823 16.179 1.00 80.19 197 LEU A C 1
ATOM 1487 O O . LEU A 1 197 ? 13.377 -3.349 15.794 1.00 80.19 197 LEU A O 1
ATOM 1491 N N . ASP A 1 198 ? 14.826 -2.835 17.445 1.00 80.81 198 ASP A N 1
ATOM 1492 C CA . ASP A 1 198 ? 14.167 -3.600 18.508 1.00 80.81 198 ASP A CA 1
ATOM 1493 C C . ASP A 1 198 ? 12.674 -3.263 18.590 1.00 80.81 198 ASP A C 1
ATOM 1495 O O . ASP A 1 198 ? 11.835 -4.120 18.347 1.00 80.81 198 ASP A O 1
ATOM 1499 N N . GLU A 1 199 ? 12.317 -1.984 18.772 1.00 80.31 199 GLU A N 1
ATOM 1500 C CA . GLU A 1 199 ? 10.909 -1.552 18.811 1.00 80.31 199 GLU A CA 1
ATOM 1501 C C . GLU A 1 199 ? 10.119 -1.943 17.554 1.00 80.31 199 GLU A C 1
ATOM 1503 O O . GLU A 1 199 ? 8.920 -2.207 17.618 1.00 80.31 199 GLU A O 1
ATOM 1508 N N . ARG A 1 200 ? 10.765 -1.917 16.385 1.00 82.25 200 ARG A N 1
ATOM 1509 C CA . ARG A 1 200 ? 10.108 -2.196 15.103 1.00 82.25 200 ARG A CA 1
ATOM 1510 C C . ARG A 1 200 ? 9.951 -3.686 14.851 1.00 82.25 200 ARG A C 1
ATOM 1512 O O . ARG A 1 200 ? 8.975 -4.066 14.213 1.00 82.25 200 ARG A O 1
ATOM 1519 N N . PHE A 1 201 ? 10.886 -4.501 15.325 1.00 84.44 201 PHE A N 1
ATOM 1520 C CA . PHE A 1 201 ? 10.752 -5.948 15.320 1.00 84.44 201 PHE A CA 1
ATOM 1521 C C . PHE A 1 201 ? 9.694 -6.381 16.324 1.00 84.44 201 PHE A C 1
ATOM 1523 O O . PHE A 1 201 ? 8.831 -7.153 15.938 1.00 84.44 201 PHE A O 1
ATOM 1530 N N . GLU A 1 202 ? 9.655 -5.804 17.525 1.00 86.19 202 GLU A N 1
ATOM 1531 C CA . GLU A 1 202 ? 8.576 -6.048 18.491 1.00 86.19 202 GLU A CA 1
ATOM 1532 C C . GLU A 1 202 ? 7.193 -5.715 17.902 1.00 86.19 202 GLU A C 1
ATOM 1534 O O . GLU A 1 202 ? 6.251 -6.486 18.049 1.00 86.19 202 GLU A O 1
ATOM 1539 N N . GLU A 1 203 ? 7.059 -4.611 17.152 1.00 86.31 203 GLU A N 1
ATOM 1540 C CA . GLU A 1 203 ? 5.816 -4.282 16.428 1.00 86.31 203 GLU A CA 1
ATOM 1541 C C . GLU A 1 203 ? 5.408 -5.360 15.413 1.00 86.31 203 GLU A C 1
ATOM 1543 O O . GLU A 1 203 ? 4.224 -5.673 15.299 1.00 86.31 203 GLU A O 1
ATOM 1548 N N . LEU A 1 204 ? 6.372 -5.899 14.663 1.00 88.69 204 LEU A N 1
ATOM 1549 C CA . LEU A 1 204 ? 6.126 -6.925 13.649 1.00 88.69 204 LEU A CA 1
ATOM 1550 C C . LEU A 1 204 ? 5.860 -8.298 14.281 1.00 88.69 204 LEU A C 1
ATOM 1552 O O . LEU A 1 204 ? 4.995 -9.025 13.806 1.00 88.69 204 LEU A O 1
ATOM 1556 N N . LEU A 1 205 ? 6.559 -8.631 15.367 1.00 89.38 205 LEU A N 1
ATOM 1557 C CA . LEU A 1 205 ? 6.377 -9.862 16.139 1.00 89.38 205 LEU A CA 1
ATOM 1558 C C . LEU A 1 205 ? 5.049 -9.870 16.905 1.00 89.38 205 LEU A C 1
ATOM 1560 O O . LEU A 1 205 ? 4.485 -10.934 17.140 1.00 89.38 205 LEU A O 1
ATOM 1564 N N . ALA A 1 206 ? 4.523 -8.694 17.257 1.00 91.25 206 ALA A N 1
ATOM 1565 C CA . ALA A 1 206 ? 3.212 -8.544 17.882 1.00 91.25 206 ALA A CA 1
ATOM 1566 C C . ALA A 1 206 ? 2.034 -8.689 16.900 1.00 91.25 206 ALA A C 1
ATOM 1568 O O . ALA A 1 206 ? 0.876 -8.639 17.325 1.00 91.25 206 ALA A O 1
ATOM 1569 N N . LEU A 1 207 ? 2.290 -8.830 15.594 1.00 92.19 207 LEU A N 1
ATOM 1570 C CA . LEU A 1 207 ? 1.232 -9.098 14.626 1.00 92.19 207 LEU A CA 1
ATOM 1571 C C . LEU A 1 207 ? 0.597 -10.465 14.884 1.00 92.19 207 LEU A C 1
ATOM 1573 O O . LEU A 1 207 ? 1.254 -11.433 15.261 1.00 92.19 207 LEU A O 1
ATOM 1577 N N . GLN A 1 208 ? -0.711 -10.544 14.652 1.00 89.94 208 GLN A N 1
ATOM 1578 C CA . GLN A 1 208 ? -1.414 -11.819 14.711 1.00 89.94 208 GLN A CA 1
ATOM 1579 C C . GLN A 1 208 ? -0.915 -12.730 13.580 1.00 89.94 208 GLN A C 1
ATOM 1581 O O . GLN A 1 208 ? -0.607 -12.261 12.485 1.00 89.94 208 GLN A O 1
ATOM 1586 N N . SER A 1 209 ? -0.869 -14.039 13.825 1.00 88.44 209 SER A N 1
ATOM 1587 C CA . SER A 1 209 ? -0.330 -15.025 12.874 1.00 88.44 209 SER A CA 1
ATOM 1588 C C . SER A 1 209 ? -1.098 -15.117 11.551 1.00 88.44 209 SER A C 1
ATOM 1590 O O . SER A 1 209 ? -0.582 -15.655 10.577 1.00 88.44 209 SER A O 1
ATOM 1592 N N . ASN A 1 210 ? -2.325 -14.598 11.505 1.00 88.50 210 ASN A N 1
ATOM 1593 C CA . ASN A 1 210 ? -3.171 -14.519 10.316 1.00 88.50 210 ASN A CA 1
ATOM 1594 C C . ASN A 1 210 ? -3.022 -13.195 9.540 1.00 88.50 210 ASN A C 1
ATOM 1596 O O . ASN A 1 210 ? -3.805 -12.955 8.620 1.00 88.50 210 ASN A O 1
ATOM 1600 N N . VAL A 1 211 ? -2.087 -12.319 9.926 1.00 93.06 211 VAL A N 1
ATOM 1601 C CA . VAL A 1 211 ? -1.817 -11.061 9.220 1.00 93.06 211 VAL A CA 1
ATOM 1602 C C . VAL A 1 211 ? -0.680 -11.262 8.228 1.00 93.06 211 VAL A C 1
ATOM 1604 O O . VAL A 1 211 ? 0.493 -11.314 8.596 1.00 93.06 211 VAL A O 1
ATOM 1607 N N . ASP A 1 212 ? -1.032 -11.306 6.948 1.00 92.44 212 ASP A N 1
ATOM 1608 C CA . ASP A 1 212 ? -0.065 -11.253 5.859 1.00 92.44 212 ASP A CA 1
ATOM 1609 C C . ASP A 1 212 ? 0.417 -9.814 5.637 1.00 92.44 212 ASP A C 1
ATOM 1611 O O . ASP A 1 212 ? -0.316 -8.845 5.860 1.00 92.44 212 ASP A O 1
ATOM 1615 N N . TRP A 1 213 ? 1.632 -9.641 5.123 1.00 91.81 213 TRP A N 1
ATOM 1616 C CA . TRP A 1 213 ? 2.140 -8.318 4.772 1.00 91.81 213 TRP A CA 1
ATOM 1617 C C . TRP A 1 213 ? 2.967 -8.314 3.489 1.00 91.81 213 TRP A C 1
ATOM 1619 O O . TRP A 1 213 ? 3.628 -9.291 3.147 1.00 91.81 213 TRP A O 1
ATOM 1629 N N . VAL A 1 214 ? 2.933 -7.177 2.794 1.00 87.94 214 VAL A N 1
ATOM 1630 C CA . VAL A 1 214 ? 3.786 -6.865 1.644 1.00 87.94 214 VAL A CA 1
ATOM 1631 C C . VAL A 1 214 ? 4.501 -5.542 1.894 1.00 87.94 214 VAL A C 1
ATOM 1633 O O . VAL A 1 214 ? 3.911 -4.588 2.411 1.00 87.94 214 VAL A O 1
ATOM 1636 N N . ARG A 1 215 ? 5.788 -5.475 1.546 1.00 88.69 215 ARG A N 1
ATOM 1637 C CA . ARG A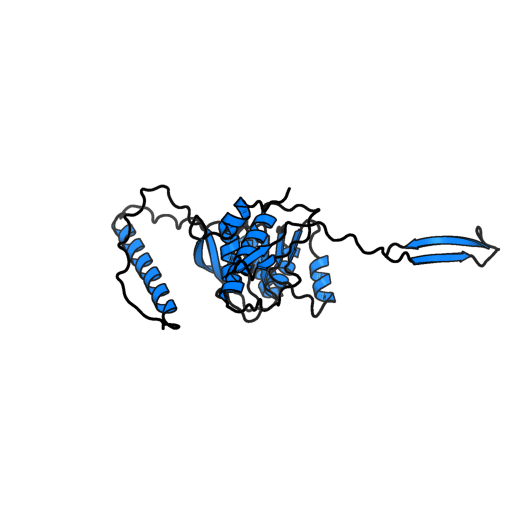 1 215 ? 6.644 -4.310 1.789 1.00 88.69 215 ARG A CA 1
ATOM 1638 C C . ARG A 1 215 ? 7.579 -4.053 0.614 1.00 88.69 215 ARG A C 1
ATOM 1640 O O . ARG A 1 215 ? 8.165 -4.983 0.077 1.00 88.69 215 ARG A O 1
ATOM 1647 N N . MET A 1 216 ? 7.822 -2.778 0.315 1.00 85.62 216 MET A N 1
ATOM 1648 C CA . MET A 1 216 ? 8.942 -2.369 -0.538 1.00 85.62 216 MET A CA 1
ATOM 1649 C C . MET A 1 216 ? 10.257 -2.336 0.263 1.00 85.62 216 MET A C 1
ATOM 1651 O O . MET A 1 216 ? 10.352 -1.622 1.268 1.00 85.62 216 MET A O 1
ATOM 1655 N N . ILE A 1 217 ? 11.256 -3.123 -0.157 1.00 70.56 217 ILE A N 1
ATOM 1656 C CA . ILE A 1 217 ? 12.492 -3.365 0.617 1.00 70.56 217 ILE A CA 1
ATOM 1657 C C . ILE A 1 217 ? 13.682 -2.542 0.096 1.00 70.56 217 ILE A C 1
ATOM 1659 O O . ILE A 1 217 ? 14.368 -1.923 0.904 1.00 70.56 217 ILE A O 1
ATOM 1663 N N . ASN A 1 218 ? 13.873 -2.462 -1.226 1.00 70.44 218 ASN A N 1
ATOM 1664 C CA . ASN A 1 218 ? 15.036 -1.812 -1.858 1.00 70.44 218 ASN A CA 1
ATOM 1665 C C . ASN A 1 218 ? 14.716 -0.461 -2.526 1.00 70.44 218 ASN A C 1
ATOM 1667 O O . ASN A 1 218 ? 15.455 0.000 -3.388 1.00 70.44 218 ASN A O 1
ATOM 1671 N N . GLY A 1 219 ? 13.610 0.179 -2.147 1.00 65.69 219 GLY A N 1
ATOM 1672 C CA . GLY A 1 219 ? 13.295 1.537 -2.595 1.00 65.69 219 GLY A CA 1
ATOM 1673 C C . GLY A 1 219 ? 13.912 2.585 -1.671 1.00 65.69 219 GLY A C 1
ATOM 1674 O O . GLY A 1 219 ? 13.866 2.429 -0.448 1.00 65.69 219 GLY A O 1
ATOM 1675 N N . ASP A 1 220 ? 14.418 3.687 -2.231 1.00 68.50 220 ASP A N 1
ATOM 1676 C CA . ASP A 1 220 ? 14.648 4.898 -1.438 1.00 68.50 220 ASP A CA 1
ATOM 1677 C C . ASP A 1 220 ? 13.329 5.283 -0.744 1.00 68.50 220 ASP A C 1
ATOM 1679 O O . ASP A 1 220 ? 12.266 5.315 -1.362 1.00 68.50 220 ASP A O 1
ATOM 1683 N N . HIS A 1 221 ? 13.374 5.595 0.552 1.00 66.31 221 HIS A N 1
ATOM 1684 C CA . HIS A 1 221 ? 12.212 6.080 1.293 1.00 66.31 221 HIS A CA 1
ATOM 1685 C C . HIS A 1 221 ? 11.580 7.328 0.661 1.00 66.31 221 HIS A C 1
ATOM 1687 O O . HIS A 1 221 ? 10.369 7.555 0.819 1.00 66.31 221 HIS A O 1
ATOM 1693 N N . ALA A 1 222 ? 12.380 8.146 -0.028 1.00 67.44 222 ALA A N 1
ATOM 1694 C CA . ALA A 1 222 ? 11.883 9.289 -0.777 1.00 67.44 222 ALA A CA 1
ATOM 1695 C C . ALA A 1 222 ? 11.183 8.880 -2.083 1.00 67.44 222 ALA A C 1
ATOM 1697 O O . ALA A 1 222 ? 10.326 9.639 -2.536 1.00 67.44 222 ALA A O 1
ATOM 1698 N N . LEU A 1 223 ? 11.482 7.685 -2.617 1.00 74.88 223 LEU A N 1
ATOM 1699 C CA . LEU A 1 223 ? 11.118 7.229 -3.962 1.00 74.88 223 LEU A CA 1
ATOM 1700 C C . LEU A 1 223 ? 11.462 8.307 -4.992 1.00 74.88 223 LEU A C 1
ATOM 1702 O O . LEU A 1 223 ? 10.629 8.700 -5.807 1.00 74.88 223 LEU A O 1
ATOM 1706 N N . TRP A 1 224 ? 12.669 8.865 -4.876 1.00 77.62 224 TRP A N 1
ATOM 1707 C CA . TRP A 1 224 ? 13.126 9.894 -5.791 1.00 77.62 224 TRP A CA 1
ATOM 1708 C C . TRP A 1 224 ? 13.524 9.237 -7.108 1.00 77.62 224 TRP A C 1
ATOM 1710 O O . TRP A 1 224 ? 14.502 8.498 -7.168 1.00 77.62 224 TRP A O 1
ATOM 1720 N N . TYR A 1 225 ? 12.786 9.556 -8.167 1.00 83.00 225 TYR A N 1
ATOM 1721 C CA . TYR A 1 225 ? 13.159 9.231 -9.538 1.00 83.00 225 TYR A CA 1
ATOM 1722 C C . TYR A 1 225 ? 13.175 10.518 -10.359 1.00 83.00 225 TYR A C 1
ATOM 1724 O O . TYR A 1 225 ? 12.346 11.403 -10.140 1.00 83.00 225 TYR A O 1
ATOM 1732 N N . ASP A 1 226 ? 14.136 10.611 -11.273 1.00 82.62 226 ASP A N 1
ATOM 1733 C CA . ASP A 1 226 ? 14.234 11.682 -12.260 1.00 82.62 226 ASP A CA 1
ATOM 1734 C C . ASP A 1 226 ? 14.095 11.056 -13.661 1.00 82.62 226 ASP A C 1
ATOM 1736 O O . ASP A 1 226 ? 14.830 10.112 -13.982 1.00 82.62 226 ASP A O 1
ATOM 1740 N N . PRO A 1 227 ? 13.136 11.505 -14.486 1.00 91.25 227 PRO A N 1
ATOM 1741 C CA . PRO A 1 227 ? 12.156 12.554 -14.209 1.00 91.25 227 PRO A CA 1
ATOM 1742 C C . PRO A 1 227 ? 10.984 12.082 -13.309 1.00 91.25 227 PRO A C 1
ATOM 1744 O O . PRO A 1 227 ? 10.799 10.872 -13.125 1.00 91.25 227 PRO A O 1
ATOM 1747 N N . PRO A 1 228 ? 10.194 13.005 -12.714 1.00 90.12 228 PRO A N 1
ATOM 1748 C CA . PRO A 1 228 ? 9.118 12.679 -11.765 1.00 90.12 228 PRO A CA 1
ATOM 1749 C C . PRO A 1 228 ? 8.069 11.691 -12.295 1.00 90.12 228 PRO A C 1
ATOM 1751 O O . PRO A 1 228 ? 7.507 10.910 -11.529 1.00 90.12 228 PRO A O 1
ATOM 1754 N N . GLU A 1 229 ? 7.847 11.660 -13.606 1.00 92.62 229 GLU A N 1
ATOM 1755 C CA . GLU A 1 229 ? 6.919 10.744 -14.266 1.00 92.62 229 GLU A CA 1
ATOM 1756 C C . GLU A 1 229 ? 7.330 9.277 -14.066 1.00 92.62 229 GLU A C 1
ATOM 1758 O O . GLU A 1 229 ? 6.461 8.408 -13.959 1.00 92.62 229 GLU A O 1
ATOM 1763 N N . LYS A 1 230 ? 8.638 8.988 -13.933 1.00 93.31 230 LYS A N 1
ATOM 1764 C CA . LYS A 1 230 ? 9.127 7.637 -13.604 1.00 93.31 230 LYS A CA 1
ATOM 1765 C C . LYS A 1 230 ? 8.614 7.190 -12.239 1.00 93.31 230 LYS A C 1
ATOM 1767 O O . LYS A 1 230 ? 8.120 6.071 -12.094 1.00 93.31 230 LYS A O 1
ATOM 1772 N N . ARG A 1 231 ? 8.690 8.078 -11.240 1.00 92.31 231 ARG A N 1
ATOM 1773 C CA . ARG A 1 231 ? 8.182 7.813 -9.888 1.00 92.31 231 ARG A CA 1
ATOM 1774 C C . ARG A 1 231 ? 6.689 7.537 -9.943 1.00 92.31 231 ARG A C 1
ATOM 1776 O O . ARG A 1 231 ? 6.246 6.558 -9.352 1.00 92.31 231 ARG A O 1
ATOM 1783 N N . ASP A 1 232 ? 5.924 8.379 -10.626 1.00 94.12 232 ASP A N 1
ATOM 1784 C CA . ASP A 1 232 ? 4.466 8.262 -10.645 1.00 94.12 232 ASP A CA 1
ATOM 1785 C C . ASP A 1 232 ? 4.025 6.958 -11.315 1.00 94.12 232 ASP A C 1
ATOM 1787 O O . ASP A 1 232 ? 3.220 6.214 -10.752 1.00 94.12 232 ASP A O 1
ATOM 1791 N N . ALA A 1 233 ? 4.648 6.596 -12.437 1.00 95.75 233 ALA A N 1
ATOM 1792 C CA . ALA A 1 233 ? 4.403 5.327 -13.109 1.00 95.75 233 ALA A CA 1
ATOM 1793 C C . ALA A 1 233 ? 4.779 4.110 -12.238 1.00 95.75 233 ALA A C 1
ATOM 1795 O O . ALA A 1 233 ? 3.969 3.192 -12.093 1.00 95.75 233 ALA A O 1
ATOM 1796 N N . LEU A 1 234 ? 5.955 4.106 -11.596 1.00 94.94 234 LEU A N 1
ATOM 1797 C CA . LEU A 1 234 ? 6.367 3.023 -10.689 1.00 94.94 234 LEU A CA 1
ATOM 1798 C C . LEU A 1 234 ? 5.436 2.905 -9.479 1.00 94.94 234 LEU A C 1
ATOM 1800 O O . LEU A 1 234 ? 5.005 1.809 -9.128 1.00 94.94 234 LEU A O 1
ATOM 1804 N N . CYS A 1 235 ? 5.078 4.027 -8.854 1.00 95.19 235 CYS A N 1
ATOM 1805 C CA . CYS A 1 235 ? 4.161 4.043 -7.718 1.00 95.19 235 CYS A CA 1
ATOM 1806 C C . CYS A 1 235 ? 2.777 3.525 -8.127 1.00 95.19 235 CYS A C 1
ATOM 1808 O O . CYS A 1 235 ? 2.180 2.744 -7.389 1.00 95.19 235 CYS A O 1
ATOM 1810 N N . ASN A 1 236 ? 2.290 3.900 -9.314 1.00 97.12 236 ASN A N 1
ATOM 1811 C CA . ASN A 1 236 ? 1.030 3.398 -9.851 1.00 97.12 236 ASN A CA 1
ATOM 1812 C C . ASN A 1 236 ? 1.059 1.877 -10.041 1.00 97.12 236 ASN A C 1
ATOM 1814 O O . ASN A 1 236 ? 0.160 1.187 -9.562 1.00 97.12 236 ASN A O 1
ATOM 1818 N N . ILE A 1 237 ? 2.115 1.334 -10.653 1.00 97.38 237 ILE A N 1
ATOM 1819 C CA . ILE A 1 237 ? 2.279 -0.119 -10.798 1.00 97.38 237 ILE A CA 1
ATOM 1820 C C . ILE A 1 237 ? 2.389 -0.808 -9.434 1.00 97.38 237 ILE A C 1
ATOM 1822 O O . ILE A 1 237 ? 1.740 -1.830 -9.220 1.00 97.38 237 ILE A O 1
ATOM 1826 N N . ALA A 1 238 ? 3.119 -0.234 -8.474 1.00 96.25 238 ALA A N 1
ATOM 1827 C CA . ALA A 1 238 ? 3.197 -0.768 -7.115 1.00 96.25 238 ALA A CA 1
ATOM 1828 C C . ALA A 1 238 ? 1.813 -0.848 -6.445 1.00 96.25 238 ALA A C 1
ATOM 1830 O O . ALA A 1 238 ? 1.502 -1.843 -5.791 1.00 96.25 238 ALA A O 1
ATOM 1831 N N . GLY A 1 239 ? 0.963 0.163 -6.646 1.00 97.06 239 GLY A N 1
ATOM 1832 C CA . GLY A 1 239 ? -0.426 0.162 -6.187 1.00 97.06 239 GLY A CA 1
ATOM 1833 C C . GLY A 1 239 ? -1.259 -0.957 -6.811 1.00 97.06 239 GLY A C 1
ATOM 1834 O O . GLY A 1 239 ? -1.988 -1.651 -6.103 1.00 97.06 239 GLY A O 1
ATOM 1835 N N . GLN A 1 240 ? -1.105 -1.178 -8.119 1.00 97.38 240 GLN A N 1
ATOM 1836 C CA . GLN A 1 240 ? -1.779 -2.263 -8.839 1.00 97.38 240 GLN A CA 1
ATOM 1837 C C . GLN A 1 240 ? -1.322 -3.646 -8.349 1.00 97.38 240 GLN A C 1
ATOM 1839 O O . GLN A 1 240 ? -2.156 -4.505 -8.067 1.00 97.38 240 GLN A O 1
ATOM 1844 N N . ILE A 1 241 ? -0.011 -3.853 -8.175 1.00 96.31 241 ILE A N 1
ATOM 1845 C CA . ILE A 1 241 ? 0.558 -5.103 -7.642 1.00 96.31 241 ILE A CA 1
ATOM 1846 C C . ILE A 1 241 ? 0.045 -5.366 -6.223 1.00 96.31 241 ILE A C 1
ATOM 1848 O O . ILE A 1 241 ? -0.377 -6.482 -5.919 1.00 96.31 241 ILE A O 1
ATOM 1852 N N . ALA A 1 242 ? 0.040 -4.345 -5.361 1.00 96.44 242 ALA A N 1
ATOM 1853 C CA . ALA A 1 242 ? -0.462 -4.463 -3.995 1.00 96.44 242 ALA A CA 1
ATOM 1854 C C . ALA A 1 242 ? -1.956 -4.821 -3.964 1.00 96.44 242 ALA A C 1
ATOM 1856 O O . ALA A 1 242 ? -2.363 -5.668 -3.171 1.00 96.44 242 ALA A O 1
ATOM 1857 N N . ALA A 1 243 ? -2.759 -4.230 -4.851 1.00 95.25 243 ALA A N 1
ATOM 1858 C CA . ALA A 1 243 ? -4.169 -4.564 -4.997 1.00 95.25 243 ALA A CA 1
ATOM 1859 C C . ALA A 1 243 ? -4.360 -6.023 -5.454 1.00 95.25 243 ALA A C 1
ATOM 1861 O O . ALA A 1 243 ? -5.153 -6.755 -4.862 1.00 95.25 243 ALA A O 1
ATOM 1862 N N . MET A 1 244 ? -3.593 -6.500 -6.437 1.00 93.88 244 MET A N 1
ATOM 1863 C CA . MET A 1 244 ? -3.650 -7.905 -6.868 1.00 93.88 244 MET A CA 1
ATOM 1864 C C . MET A 1 244 ? -3.267 -8.870 -5.738 1.00 93.88 244 MET A C 1
ATOM 1866 O O . MET A 1 244 ? -3.993 -9.830 -5.479 1.00 93.88 244 MET A O 1
ATOM 1870 N N . TRP A 1 245 ? -2.182 -8.573 -5.018 1.00 94.38 245 TRP A N 1
ATOM 1871 C CA . TRP A 1 245 ? -1.748 -9.335 -3.842 1.00 94.38 245 TRP A CA 1
ATOM 1872 C C . TRP A 1 245 ? -2.813 -9.348 -2.734 1.00 94.38 245 TRP A C 1
ATOM 1874 O O . TRP A 1 245 ? -3.003 -10.352 -2.047 1.00 94.38 245 TRP A O 1
ATOM 1884 N N . ASN A 1 246 ? -3.559 -8.248 -2.586 1.00 93.38 246 ASN A N 1
ATOM 1885 C CA . ASN A 1 246 ? -4.644 -8.147 -1.618 1.00 93.38 246 ASN A CA 1
ATOM 1886 C C . ASN A 1 246 ? -5.779 -9.141 -1.892 1.00 93.38 246 ASN A C 1
ATOM 1888 O O . ASN A 1 246 ? -6.359 -9.689 -0.952 1.00 93.38 246 ASN A O 1
ATOM 1892 N N . VAL A 1 247 ? -6.083 -9.383 -3.166 1.00 91.19 247 VAL A N 1
ATOM 1893 C CA . VAL A 1 247 ? -7.128 -10.324 -3.590 1.00 91.19 247 VAL A CA 1
ATOM 1894 C C . VAL A 1 247 ? -6.628 -11.761 -3.494 1.00 91.19 247 VAL A C 1
ATOM 1896 O O . VAL A 1 247 ? -7.311 -12.610 -2.923 1.00 91.19 247 VAL A O 1
ATOM 1899 N N . ALA A 1 248 ? -5.435 -12.032 -4.021 1.00 87.81 248 ALA A N 1
ATOM 1900 C CA . ALA A 1 248 ? -4.869 -13.371 -4.081 1.00 87.81 248 ALA A CA 1
ATOM 1901 C C . ALA A 1 248 ? -3.373 -13.347 -3.751 1.00 87.81 248 ALA A C 1
ATOM 1903 O O . ALA A 1 248 ? -2.567 -12.767 -4.480 1.00 87.81 248 ALA A O 1
ATOM 1904 N N . ARG A 1 249 ? -3.010 -14.034 -2.664 1.00 87.81 249 ARG A N 1
ATOM 1905 C CA . ARG A 1 249 ? -1.626 -14.266 -2.246 1.00 87.81 249 ARG A CA 1
ATOM 1906 C C . ARG A 1 249 ? -1.286 -15.743 -2.415 1.00 87.81 249 ARG A C 1
ATOM 1908 O O . ARG A 1 249 ? -2.023 -16.599 -1.932 1.00 87.81 249 ARG A O 1
ATOM 1915 N N . ASP A 1 250 ? -0.143 -16.019 -3.035 1.00 88.50 250 ASP A N 1
ATOM 1916 C CA . ASP A 1 250 ? 0.498 -17.331 -2.970 1.00 88.50 250 ASP A CA 1
ATOM 1917 C C . ASP A 1 250 ? 1.495 -17.327 -1.797 1.00 88.50 250 ASP A C 1
ATOM 1919 O O . ASP A 1 250 ? 2.432 -16.526 -1.808 1.00 88.50 250 ASP A O 1
ATOM 1923 N N . PRO A 1 251 ? 1.313 -18.160 -0.756 1.00 87.88 251 PRO A N 1
ATOM 1924 C CA . PRO A 1 251 ? 2.205 -18.160 0.397 1.00 87.88 251 PRO A CA 1
ATOM 1925 C C . PRO A 1 251 ? 3.624 -18.642 0.077 1.00 87.88 251 PRO A C 1
ATOM 1927 O O . PRO A 1 251 ? 4.526 -18.373 0.869 1.00 87.88 251 PRO A O 1
ATOM 1930 N N . LEU A 1 252 ? 3.825 -19.331 -1.052 1.00 89.88 252 LEU A N 1
ATOM 1931 C CA . LEU A 1 252 ? 5.125 -19.843 -1.483 1.00 89.88 252 LEU A CA 1
ATOM 1932 C C . LEU A 1 252 ? 5.934 -18.824 -2.289 1.00 89.88 252 LEU A C 1
ATOM 1934 O O . LEU A 1 252 ? 7.118 -19.052 -2.528 1.00 89.88 252 LEU A O 1
ATOM 1938 N N . LEU A 1 253 ? 5.316 -17.720 -2.714 1.00 90.75 253 LEU A N 1
ATOM 1939 C CA . LEU A 1 253 ? 5.969 -16.678 -3.497 1.00 90.75 253 LEU A CA 1
ATOM 1940 C C . LEU A 1 253 ? 5.994 -15.379 -2.688 1.00 90.75 253 LEU A C 1
ATOM 1942 O O . LEU A 1 253 ? 4.956 -14.793 -2.379 1.00 90.75 253 LEU A O 1
ATOM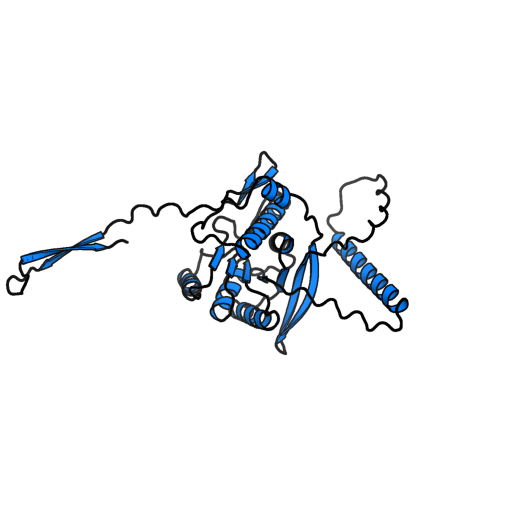 1946 N N . THR A 1 254 ? 7.187 -14.934 -2.312 1.00 90.69 254 THR A N 1
ATOM 1947 C CA . THR A 1 254 ? 7.381 -13.859 -1.329 1.00 90.69 254 THR A CA 1
ATOM 1948 C C . THR A 1 254 ? 8.003 -12.606 -1.922 1.00 90.69 254 THR A C 1
ATOM 1950 O O . THR A 1 254 ? 7.887 -11.537 -1.324 1.00 90.69 254 THR A O 1
ATOM 1953 N N . GLU A 1 255 ? 8.650 -12.711 -3.084 1.00 91.94 255 GLU A N 1
ATOM 1954 C CA . GLU A 1 255 ? 9.471 -11.635 -3.639 1.00 91.94 255 GLU A CA 1
ATOM 1955 C C . GLU A 1 255 ? 9.086 -11.290 -5.076 1.00 91.94 255 GLU A C 1
ATOM 1957 O O . GLU A 1 255 ? 8.748 -12.157 -5.874 1.00 91.94 255 GLU A O 1
ATOM 1962 N N . LEU A 1 256 ? 9.151 -10.006 -5.415 1.00 93.62 256 LEU A N 1
ATOM 1963 C CA . LEU A 1 256 ? 9.002 -9.484 -6.769 1.00 93.62 256 LEU A CA 1
ATOM 1964 C C . LEU A 1 256 ? 9.881 -8.242 -6.896 1.00 93.62 256 LEU A C 1
ATOM 1966 O O . LEU A 1 256 ? 9.980 -7.443 -5.961 1.00 93.62 256 LEU A O 1
ATOM 1970 N N . THR A 1 257 ? 10.479 -8.051 -8.067 1.00 93.31 257 THR A N 1
ATOM 1971 C CA . THR A 1 257 ? 11.214 -6.830 -8.401 1.00 93.31 257 THR A CA 1
ATOM 1972 C C . THR A 1 257 ? 10.356 -5.955 -9.302 1.00 93.31 257 THR A C 1
ATOM 1974 O O . THR A 1 257 ? 9.811 -6.440 -10.287 1.00 93.31 257 THR A O 1
ATOM 1977 N N . LEU A 1 258 ? 10.242 -4.674 -8.955 1.00 93.81 258 LEU A N 1
ATOM 1978 C CA . LEU A 1 258 ? 9.658 -3.615 -9.774 1.00 93.81 258 LEU A CA 1
ATOM 1979 C C . LEU A 1 258 ? 10.758 -2.585 -10.029 1.00 93.81 258 LEU A C 1
ATOM 1981 O O . LEU A 1 258 ? 11.334 -2.068 -9.072 1.00 93.81 258 LEU A O 1
ATOM 1985 N N . ASP A 1 259 ? 11.034 -2.309 -11.296 1.00 92.94 259 ASP A N 1
ATOM 1986 C CA . ASP A 1 259 ? 12.122 -1.445 -11.743 1.00 92.94 259 ASP A CA 1
ATOM 1987 C C . ASP A 1 259 ? 11.705 -0.623 -12.974 1.00 92.94 259 ASP A C 1
ATOM 1989 O O . ASP A 1 259 ? 10.598 -0.768 -13.501 1.00 92.94 259 ASP A O 1
ATOM 1993 N N . TRP A 1 260 ? 12.578 0.264 -13.435 1.00 94.31 260 TRP A N 1
ATOM 1994 C CA . TRP A 1 260 ? 12.408 1.019 -14.667 1.00 94.31 260 TRP A CA 1
ATOM 1995 C C . TRP A 1 260 ? 13.194 0.374 -15.812 1.00 94.31 260 TRP A C 1
ATOM 1997 O O . TRP A 1 260 ? 14.403 0.197 -15.720 1.00 94.31 260 TRP A O 1
ATOM 2007 N N . ASP A 1 261 ? 12.520 0.054 -16.916 1.00 95.75 261 ASP A N 1
ATOM 2008 C CA . ASP A 1 261 ? 13.194 -0.324 -18.159 1.00 95.75 261 ASP A CA 1
ATOM 2009 C C . ASP A 1 261 ? 13.582 0.952 -18.916 1.00 95.75 261 ASP A C 1
ATOM 2011 O O . ASP A 1 261 ? 12.725 1.641 -19.473 1.00 95.75 261 ASP A O 1
ATOM 2015 N N . ASP A 1 262 ? 14.874 1.290 -18.927 1.00 93.56 262 ASP A N 1
ATOM 2016 C CA . ASP A 1 262 ? 15.383 2.475 -19.626 1.00 93.56 262 ASP A CA 1
ATOM 2017 C C . ASP A 1 262 ? 15.300 2.362 -21.157 1.00 93.56 262 ASP A C 1
ATOM 2019 O O . ASP A 1 262 ? 15.244 3.387 -21.836 1.00 93.56 262 ASP A O 1
ATOM 2023 N N . VAL A 1 263 ? 15.259 1.147 -21.717 1.00 95.50 263 VAL A N 1
ATOM 2024 C CA . VAL A 1 263 ? 15.158 0.936 -23.169 1.00 95.50 263 VAL A CA 1
ATOM 2025 C C . VAL A 1 263 ? 13.720 1.147 -23.630 1.00 95.50 263 VAL A C 1
ATOM 2027 O O . VAL A 1 263 ? 13.478 1.872 -24.594 1.00 95.50 263 VAL A O 1
ATOM 2030 N N . ALA A 1 264 ? 12.761 0.538 -22.932 1.00 95.81 264 ALA A N 1
ATOM 2031 C CA . ALA A 1 264 ? 11.336 0.705 -23.219 1.00 95.81 264 ALA A CA 1
ATOM 2032 C C . ALA A 1 264 ? 10.752 2.005 -22.632 1.00 95.81 264 ALA A C 1
ATOM 2034 O O . ALA A 1 264 ? 9.636 2.389 -22.977 1.00 95.81 264 ALA A O 1
ATOM 2035 N N . ASN A 1 265 ? 11.505 2.680 -21.759 1.00 95.44 265 ASN A N 1
ATOM 2036 C CA . ASN A 1 265 ? 11.114 3.880 -21.025 1.00 95.44 265 ASN A CA 1
ATOM 2037 C C . ASN A 1 265 ? 9.770 3.721 -20.290 1.00 95.44 265 ASN A C 1
ATOM 2039 O O . ASN A 1 265 ? 8.873 4.559 -20.408 1.00 95.44 265 ASN A O 1
ATOM 2043 N N . GLN A 1 266 ? 9.632 2.628 -19.540 1.00 96.75 266 GLN A N 1
ATOM 2044 C CA . GLN A 1 266 ? 8.422 2.295 -18.786 1.00 96.75 266 GLN A CA 1
ATOM 2045 C C . GLN A 1 266 ? 8.741 1.414 -17.564 1.00 96.75 266 GLN A C 1
ATOM 2047 O O . GLN A 1 266 ? 9.819 0.818 -17.501 1.00 96.75 266 GLN A O 1
ATOM 2052 N N . PRO A 1 267 ? 7.814 1.263 -16.600 1.00 96.75 267 PRO A N 1
ATOM 2053 C CA . PRO A 1 267 ? 7.968 0.284 -15.528 1.00 96.75 267 PRO A CA 1
ATOM 2054 C C . PRO A 1 267 ? 8.087 -1.150 -16.058 1.00 96.75 267 PRO A C 1
ATOM 2056 O O . PRO A 1 267 ? 7.352 -1.558 -16.959 1.00 96.75 267 PRO A O 1
ATOM 2059 N N . SER A 1 268 ? 8.951 -1.942 -15.435 1.00 96.38 268 SER A N 1
ATOM 2060 C CA . SER A 1 268 ? 9.087 -3.381 -15.653 1.00 96.38 268 SER A CA 1
ATOM 2061 C C . SER A 1 268 ? 9.080 -4.114 -14.313 1.00 96.38 268 SER A C 1
ATOM 2063 O O . SER A 1 268 ? 9.451 -3.560 -13.282 1.00 96.38 268 SER A O 1
ATOM 2065 N N . TRP A 1 269 ? 8.594 -5.353 -14.288 1.00 96.50 269 TRP A N 1
ATOM 2066 C CA . TRP A 1 269 ? 8.563 -6.131 -13.051 1.00 96.50 269 TRP A CA 1
ATOM 2067 C C . TRP A 1 269 ? 8.656 -7.627 -13.304 1.00 96.50 269 TRP A C 1
ATOM 2069 O O . TRP A 1 269 ? 8.263 -8.110 -14.364 1.00 96.50 269 TRP A O 1
ATOM 2079 N N . THR A 1 270 ? 9.144 -8.384 -12.332 1.00 95.44 270 THR A N 1
ATOM 2080 C CA . THR A 1 270 ? 9.224 -9.848 -12.423 1.00 95.44 270 THR A CA 1
ATOM 2081 C C . THR A 1 270 ? 7.881 -10.502 -12.094 1.00 95.44 270 THR A C 1
ATOM 2083 O O . THR A 1 270 ? 6.910 -9.834 -11.740 1.00 95.44 270 THR A O 1
ATOM 2086 N N . ALA A 1 271 ? 7.802 -11.824 -12.232 1.00 93.88 271 ALA A N 1
ATOM 2087 C CA . ALA A 1 271 ? 6.789 -12.599 -11.524 1.00 93.88 271 ALA A CA 1
ATOM 2088 C C . ALA A 1 271 ? 7.070 -12.583 -10.011 1.00 93.88 271 ALA A C 1
ATOM 2090 O O . ALA A 1 271 ? 8.174 -12.224 -9.586 1.00 93.88 271 ALA A O 1
ATOM 2091 N N . TRP A 1 272 ? 6.090 -13.008 -9.211 1.00 92.62 272 TRP A N 1
ATOM 2092 C CA . TRP A 1 272 ? 6.366 -13.391 -7.828 1.00 92.62 272 TRP A CA 1
ATOM 2093 C C . TRP A 1 272 ? 7.253 -14.642 -7.810 1.00 92.62 272 TRP A C 1
ATOM 2095 O O . TRP A 1 272 ? 7.010 -15.596 -8.550 1.00 92.62 272 TRP A O 1
ATOM 2105 N N . MET A 1 273 ? 8.276 -14.630 -6.967 1.00 92.94 273 MET A N 1
ATOM 2106 C CA . MET A 1 273 ? 9.285 -15.671 -6.836 1.00 92.94 273 MET A CA 1
ATOM 2107 C C . MET A 1 273 ? 9.288 -16.207 -5.409 1.00 92.94 273 MET A C 1
ATOM 2109 O O . MET A 1 273 ? 8.989 -15.484 -4.454 1.00 92.94 273 MET A O 1
ATOM 2113 N N . ALA A 1 274 ? 9.627 -17.487 -5.275 1.00 89.94 274 ALA A N 1
ATOM 2114 C CA . ALA A 1 274 ? 9.954 -18.063 -3.981 1.00 89.94 274 ALA A CA 1
ATOM 2115 C C . ALA A 1 274 ? 11.184 -17.349 -3.400 1.00 89.94 274 ALA A C 1
ATOM 2117 O O . ALA A 1 274 ? 12.032 -16.895 -4.179 1.00 89.94 274 ALA A O 1
ATOM 2118 N N . PRO A 1 275 ? 11.296 -17.253 -2.065 1.00 84.19 275 PRO A N 1
ATOM 2119 C CA . PRO A 1 275 ? 12.507 -16.723 -1.466 1.00 84.19 275 PRO A CA 1
ATOM 2120 C C . PRO A 1 275 ? 13.695 -17.578 -1.929 1.00 84.19 275 PRO A C 1
ATOM 2122 O O . PRO A 1 275 ? 13.534 -18.794 -2.125 1.00 84.19 275 PRO A O 1
ATOM 2125 N N . PRO A 1 276 ? 14.879 -16.978 -2.138 1.00 81.44 276 PRO A N 1
ATOM 2126 C CA . PRO A 1 276 ? 16.075 -17.767 -2.380 1.00 81.44 276 PRO A CA 1
ATOM 2127 C C . PRO A 1 276 ? 16.224 -18.784 -1.246 1.00 81.44 276 PRO A C 1
ATOM 2129 O O . PRO A 1 276 ? 15.890 -18.488 -0.098 1.00 81.44 276 PRO A O 1
ATOM 2132 N N . ALA A 1 277 ? 16.692 -19.993 -1.572 1.00 80.31 277 ALA A N 1
ATOM 2133 C CA . ALA A 1 277 ? 16.994 -20.972 -0.539 1.00 80.31 277 ALA A CA 1
ATOM 2134 C C . ALA A 1 277 ? 17.916 -20.310 0.488 1.00 80.31 277 ALA A C 1
ATOM 2136 O O . ALA A 1 277 ? 18.901 -19.675 0.089 1.00 80.31 277 ALA A O 1
ATOM 2137 N N . ASP A 1 278 ? 17.575 -20.440 1.775 1.00 74.06 278 ASP A N 1
ATOM 2138 C CA . ASP A 1 278 ? 18.449 -19.980 2.848 1.00 74.06 278 ASP A CA 1
ATOM 2139 C C . ASP A 1 278 ? 19.862 -20.494 2.532 1.00 74.06 278 ASP A C 1
ATOM 2141 O O . ASP A 1 278 ? 20.017 -21.678 2.184 1.00 74.06 278 ASP A O 1
ATOM 2145 N N . PRO A 1 279 ? 20.900 -19.638 2.600 1.00 72.81 279 PRO A N 1
ATOM 2146 C CA . PRO A 1 279 ? 22.256 -20.151 2.540 1.00 72.81 279 PRO A CA 1
ATOM 2147 C C . PRO A 1 279 ? 22.380 -21.248 3.605 1.00 72.81 279 PRO A C 1
ATOM 2149 O O . PRO A 1 279 ? 21.721 -21.139 4.645 1.00 72.81 279 PRO A O 1
ATOM 2152 N N . PRO A 1 280 ? 23.177 -22.306 3.368 1.00 73.25 280 PRO A N 1
ATOM 2153 C CA . PRO A 1 280 ? 23.333 -23.377 4.340 1.00 73.25 280 PRO A CA 1
ATOM 2154 C C . PRO A 1 280 ? 23.620 -22.765 5.712 1.00 73.25 280 PRO A C 1
ATOM 2156 O O . PRO A 1 280 ? 24.649 -22.110 5.889 1.00 73.25 280 PRO A O 1
ATOM 2159 N N . ARG A 1 281 ? 22.676 -22.908 6.650 1.00 73.12 281 ARG A N 1
ATOM 2160 C CA . ARG A 1 281 ? 22.856 -22.427 8.020 1.00 73.12 281 ARG A CA 1
ATOM 2161 C C . ARG A 1 281 ? 24.071 -23.150 8.577 1.00 73.12 281 ARG A C 1
ATOM 2163 O O . ARG A 1 281 ? 24.192 -24.367 8.412 1.00 73.12 281 ARG A O 1
ATOM 2170 N N . GLU A 1 282 ? 24.995 -22.412 9.186 1.00 75.25 282 GLU A N 1
ATOM 2171 C CA . GLU A 1 282 ? 26.135 -23.042 9.840 1.00 75.25 282 GLU A CA 1
ATOM 2172 C C . GLU A 1 282 ? 25.601 -23.970 10.932 1.00 75.25 282 GLU A C 1
ATOM 2174 O O . GLU A 1 282 ? 25.006 -23.531 11.917 1.00 75.25 282 GLU A O 1
ATOM 2179 N N . VAL A 1 283 ? 25.772 -25.277 10.732 1.00 76.62 283 VAL A N 1
ATOM 2180 C CA . VAL A 1 283 ? 25.383 -26.266 11.732 1.00 76.62 283 VAL A CA 1
ATOM 2181 C C . VAL A 1 283 ? 26.366 -26.138 12.881 1.00 76.62 283 VAL A C 1
ATOM 2183 O O . VAL A 1 283 ? 27.527 -26.543 12.776 1.00 76.62 283 VAL A O 1
ATOM 2186 N N . THR A 1 284 ? 25.902 -25.581 13.995 1.00 79.50 284 THR A N 1
ATOM 2187 C CA . THR A 1 284 ? 26.695 -25.583 15.220 1.00 79.50 284 THR A CA 1
ATOM 2188 C C . THR A 1 284 ? 26.541 -26.954 15.861 1.00 79.50 284 THR A C 1
ATOM 2190 O O . THR A 1 284 ? 25.478 -27.300 16.379 1.00 79.50 284 THR A O 1
ATOM 2193 N N . ILE A 1 285 ? 27.606 -27.752 15.807 1.00 80.44 285 ILE A N 1
ATOM 2194 C CA . ILE A 1 285 ? 27.670 -29.031 16.514 1.00 80.44 285 ILE A CA 1
ATOM 2195 C C . ILE A 1 285 ? 28.170 -28.751 17.924 1.00 80.44 285 ILE A C 1
ATOM 2197 O O . ILE A 1 285 ? 29.337 -28.405 18.124 1.00 80.44 285 ILE A O 1
ATOM 2201 N N . ILE A 1 286 ? 27.300 -28.931 18.912 1.00 82.12 286 ILE A N 1
ATOM 2202 C CA . ILE A 1 286 ? 27.710 -28.859 20.311 1.00 82.12 286 ILE A CA 1
ATOM 2203 C C . ILE A 1 286 ? 27.999 -30.275 20.781 1.00 82.12 286 ILE A C 1
ATOM 2205 O O . ILE A 1 286 ? 27.127 -31.144 20.797 1.00 82.12 286 ILE A O 1
ATOM 2209 N N . ASN A 1 287 ? 29.253 -30.494 21.161 1.00 86.69 287 ASN A N 1
ATOM 2210 C CA . ASN A 1 287 ? 29.714 -31.750 21.726 1.00 86.69 287 ASN A CA 1
ATOM 2211 C C . ASN A 1 287 ? 29.699 -31.641 23.248 1.00 86.69 287 ASN A C 1
ATOM 2213 O O . ASN A 1 287 ? 30.423 -30.824 23.821 1.00 86.69 287 ASN A O 1
ATOM 2217 N N . VAL A 1 288 ? 28.893 -32.471 23.904 1.00 83.81 288 VAL A N 1
ATOM 2218 C CA . VAL A 1 288 ? 28.871 -32.566 25.365 1.00 83.81 288 VAL A CA 1
ATOM 2219 C C . VAL A 1 288 ? 29.645 -33.801 25.791 1.00 83.81 288 VAL A C 1
ATOM 2221 O O . VAL A 1 288 ? 29.308 -34.923 25.417 1.00 83.81 288 VAL A O 1
ATOM 2224 N N . ASN A 1 289 ? 30.679 -33.577 26.601 1.00 85.50 289 ASN A N 1
ATOM 2225 C CA . ASN A 1 289 ? 31.481 -34.628 27.215 1.00 85.50 289 ASN A CA 1
ATOM 2226 C C . ASN A 1 289 ? 31.108 -34.747 28.694 1.00 85.50 289 ASN A C 1
ATOM 2228 O O . ASN A 1 289 ? 31.280 -33.795 29.460 1.00 85.50 289 ASN A O 1
ATOM 2232 N N . ILE A 1 290 ? 30.631 -35.919 29.116 1.00 82.62 290 ILE A N 1
ATOM 2233 C CA . ILE A 1 290 ? 30.325 -36.175 30.527 1.00 82.62 290 ILE A CA 1
ATOM 2234 C C . ILE A 1 290 ? 31.611 -36.637 31.217 1.00 82.62 290 ILE A C 1
ATOM 2236 O O . ILE A 1 290 ? 31.964 -37.813 31.194 1.00 82.62 290 ILE A O 1
ATOM 2240 N N . LEU A 1 291 ? 32.326 -35.699 31.841 1.00 82.38 291 LEU A N 1
ATOM 2241 C CA . LEU A 1 291 ? 33.657 -35.947 32.414 1.00 82.38 291 LEU A CA 1
ATOM 2242 C C . LEU A 1 291 ? 33.653 -36.770 33.713 1.00 82.38 291 LEU A C 1
ATOM 2244 O O . LEU A 1 291 ? 34.715 -37.197 34.157 1.00 82.38 291 LEU A O 1
ATOM 2248 N N . ASN A 1 292 ? 32.495 -36.979 34.345 1.00 81.62 292 ASN A N 1
ATOM 2249 C CA . ASN A 1 292 ? 32.410 -37.701 35.612 1.00 81.62 292 ASN A CA 1
ATOM 2250 C C . ASN A 1 292 ? 32.050 -39.181 35.383 1.00 81.62 292 ASN A C 1
ATOM 2252 O O . ASN A 1 292 ? 30.886 -39.466 35.097 1.00 81.62 292 ASN A O 1
ATOM 2256 N N . PRO A 1 293 ? 32.990 -40.128 35.557 1.00 77.44 293 PRO A N 1
ATOM 2257 C CA . PRO A 1 293 ? 32.745 -41.556 35.344 1.00 77.44 293 PRO A CA 1
ATOM 2258 C C . PRO A 1 293 ? 31.803 -42.185 36.386 1.00 77.44 293 PRO A C 1
ATOM 2260 O O . PRO A 1 293 ? 31.345 -43.304 36.187 1.00 77.44 293 PRO A O 1
ATOM 2263 N N . GLY A 1 294 ? 31.508 -41.494 37.494 1.00 81.62 294 GLY A N 1
ATOM 2264 C CA . GLY A 1 294 ? 30.631 -41.989 38.560 1.00 81.62 294 GLY A CA 1
ATOM 2265 C C . GLY A 1 294 ? 29.129 -41.813 38.307 1.00 81.62 294 GLY A C 1
ATOM 2266 O O . GLY A 1 294 ? 28.329 -42.240 39.137 1.00 81.62 294 GLY A O 1
ATOM 2267 N N . LEU A 1 295 ? 28.728 -41.177 37.201 1.00 76.06 295 LEU A N 1
ATOM 2268 C CA . LEU A 1 295 ? 27.323 -41.004 36.821 1.00 76.06 295 LEU A CA 1
ATOM 2269 C C . LEU A 1 295 ? 26.909 -42.029 35.752 1.00 76.06 295 LEU A C 1
ATOM 2271 O O . LEU A 1 295 ? 27.744 -42.429 34.940 1.00 76.06 295 LEU A O 1
ATOM 2275 N N . PRO A 1 296 ? 25.624 -42.424 35.678 1.00 68.06 296 PRO A N 1
ATOM 2276 C CA . PRO A 1 296 ? 25.105 -43.147 34.520 1.00 68.06 296 PRO A CA 1
ATOM 2277 C C . PRO A 1 296 ? 25.359 -42.331 33.240 1.00 68.06 296 PRO A C 1
ATOM 2279 O O . PRO A 1 296 ? 24.871 -41.211 33.117 1.00 68.06 296 PRO A O 1
ATOM 2282 N N . GLY A 1 297 ? 26.162 -42.868 32.315 1.00 70.38 297 GLY A N 1
ATOM 2283 C CA . GLY A 1 297 ? 26.626 -42.152 31.113 1.00 70.38 297 GLY A CA 1
ATOM 2284 C C . GLY A 1 297 ? 27.971 -41.422 31.260 1.00 70.38 297 GLY A C 1
ATOM 2285 O O . GLY A 1 297 ? 28.410 -40.752 30.327 1.00 70.38 297 GLY A O 1
ATOM 2286 N N . GLY A 1 298 ? 28.649 -41.554 32.402 1.00 72.50 298 GLY A N 1
ATOM 2287 C CA . GLY A 1 298 ? 29.990 -41.025 32.633 1.00 72.50 298 GLY A CA 1
ATOM 2288 C C . GLY A 1 298 ? 31.027 -41.573 31.650 1.00 72.50 298 GLY A C 1
ATOM 2289 O O . GLY A 1 298 ? 31.097 -42.778 31.425 1.00 72.50 298 GLY A O 1
ATOM 2290 N N . GLY A 1 299 ? 31.826 -40.687 31.051 1.00 77.25 299 GLY A N 1
ATOM 2291 C CA . GLY A 1 299 ? 32.759 -41.016 29.966 1.00 77.25 299 GLY A CA 1
ATOM 2292 C C . GLY A 1 299 ? 32.125 -41.048 28.570 1.00 77.25 299 GLY A C 1
ATOM 2293 O O . GLY A 1 299 ? 32.842 -41.231 27.588 1.00 77.25 299 GLY A O 1
ATOM 2294 N N . GLY A 1 300 ? 30.806 -40.855 28.465 1.00 81.06 300 GLY A N 1
ATOM 2295 C CA . GLY A 1 300 ? 30.100 -40.743 27.194 1.00 81.06 300 GLY A CA 1
ATOM 2296 C C . GLY A 1 300 ? 30.228 -39.358 26.557 1.00 81.06 300 GLY A C 1
ATOM 2297 O O . GLY A 1 300 ? 30.419 -38.344 27.238 1.00 81.06 300 GLY A O 1
ATOM 2298 N N . ASN A 1 301 ? 30.070 -39.329 25.236 1.00 84.94 301 ASN A N 1
ATOM 2299 C CA . ASN A 1 301 ? 29.854 -38.116 24.465 1.00 84.94 301 ASN A CA 1
ATOM 2300 C C . ASN A 1 301 ? 28.517 -38.198 23.725 1.00 84.94 301 ASN A C 1
ATOM 2302 O O . ASN A 1 301 ? 28.052 -39.272 23.344 1.00 84.94 301 ASN A O 1
ATOM 2306 N N . PHE A 1 302 ? 27.884 -37.051 23.535 1.00 86.88 302 PHE A N 1
ATOM 2307 C CA . PHE A 1 302 ? 26.811 -36.923 22.564 1.00 86.88 302 PHE A CA 1
ATOM 2308 C C . PHE A 1 302 ? 26.875 -35.549 21.916 1.00 86.88 302 PHE A C 1
ATOM 2310 O O . PHE A 1 302 ? 27.336 -34.569 22.511 1.00 86.88 302 PHE A O 1
ATOM 2317 N N . SER A 1 303 ? 26.422 -35.509 20.672 1.00 83.75 303 SER A N 1
ATOM 2318 C CA . SER A 1 303 ? 26.430 -34.319 19.840 1.00 83.75 303 SER A CA 1
ATOM 2319 C C . SER A 1 303 ? 24.995 -33.956 19.509 1.00 83.75 303 SER A C 1
ATOM 2321 O O . SER A 1 303 ? 24.188 -34.828 19.184 1.00 83.75 303 SER A O 1
ATOM 2323 N N . PHE A 1 304 ? 24.681 -32.671 19.576 1.00 82.75 304 PHE A N 1
ATOM 2324 C CA . PHE A 1 304 ? 23.448 -32.135 19.024 1.00 82.75 304 PHE A CA 1
ATOM 2325 C C . PHE A 1 304 ? 23.788 -31.158 17.912 1.00 82.75 304 PHE A C 1
ATOM 2327 O O . PHE A 1 304 ? 24.691 -30.329 18.040 1.00 82.75 304 PHE A O 1
ATOM 2334 N N . ASN A 1 305 ? 23.043 -31.290 16.820 1.00 82.00 305 ASN A N 1
ATOM 2335 C CA . ASN A 1 305 ? 23.057 -30.332 15.734 1.00 82.00 305 ASN A CA 1
ATOM 2336 C C . ASN A 1 305 ? 22.061 -29.240 16.098 1.00 82.00 305 ASN A C 1
ATOM 2338 O O . ASN A 1 305 ? 20.871 -29.518 16.250 1.00 82.00 305 ASN A O 1
ATOM 2342 N N . MET A 1 306 ? 22.547 -28.016 16.257 1.00 66.44 306 MET A N 1
ATOM 2343 C CA . MET A 1 306 ? 21.679 -26.851 16.269 1.00 66.44 306 MET A CA 1
ATOM 2344 C C . MET A 1 306 ? 21.665 -26.261 14.866 1.00 66.44 306 MET A C 1
ATOM 2346 O O . MET A 1 306 ? 22.698 -25.809 14.368 1.00 66.44 306 MET A O 1
ATOM 2350 N N . GLU A 1 307 ? 20.499 -26.304 14.228 1.00 67.19 307 GLU A N 1
ATOM 2351 C CA . GLU A 1 307 ? 20.234 -25.495 13.042 1.00 67.19 307 GLU A CA 1
ATOM 2352 C C . GLU A 1 307 ? 20.101 -24.039 13.512 1.00 67.19 307 GLU A C 1
ATOM 2354 O O . GLU A 1 307 ? 19.247 -23.736 14.350 1.00 67.19 307 GLU A O 1
ATOM 2359 N N . GLY A 1 308 ? 21.023 -23.181 13.058 1.00 55.16 308 GLY A N 1
ATOM 2360 C CA . GLY A 1 308 ? 21.000 -21.734 13.317 1.00 55.16 308 GLY A CA 1
ATOM 2361 C C . GLY A 1 308 ? 19.885 -21.023 12.573 1.00 55.16 308 GLY A C 1
ATOM 2362 O O . GLY A 1 308 ? 19.410 -21.584 11.567 1.00 55.16 308 GLY A O 1
#

Foldseek 3Di:
DFPCDVVNVVQLQDDQPFDKDWDWDWDPLDPPDIKIKIKIAGDPPPPPDDPDDDDDDDDDDDDDDPPCPVVVVVVVVVVVVVVLVVVCVVCVPDDSPPPPPRPQFQEEEEEDAPDFCPPLLNVLLQNLLNSVTMYMYIDDNDALQVLLSSLLSVCVVRVNHQEYEYAESRQSSSLSNQLPHNHQEYEYAAYDCPPPNVVSVVSVVSHDPSRYYDHDDPADSSNDDPPVVQSSQQSSSSSNVVNVCSVDPDPQFHDKDWDADPVVRHIDMDGGHGDPDDDQQPFDKDKDQQCDCPDDQHRHIDIDTDRD

Sequence (308 aa):
MDPFTPDVRAAMLAPPVNPIRRTDFVHKATPTVHINCNLYHMVPVHPGPAPTAIPPPGPGRGSDTRLDEQKSFNKQTVARAAALKRWTVANPGGNPAKEPAMADPDMIFTHGRGSTLVNEAIVSFTEGWARTQVALNFENTGDLNTRAAVFRALMLAFPSATSLGGRSLGARAATRGSIYSRVSKLVMFTYPLVRGLDERFEELLALQSNVDWVRMINGDHALWYDPPEKRDALCNIAGQIAAMWNVARDPLLTELTLDWDDVANQPSWTAWMAPPADPPREVTIINVNILNPGLPGGGGNFSFNMEG

Secondary structure (DSSP, 8-state):
--S--HHHHHHHHSPPSS-EEEEEEEEESSSS-EEEEEEEEEPP---SPPP-PPPPPPP------SS-HHHHHHHHHHHHHHHHHHHHHH-TTS-----PPPPPPSEEEE--TT--TT-HHHHHHHHHHHTTS-EEEE---S-HHHHHHHHHHHHHH-TT--EEEEETHHHHHHHHHHTTSS--EEEEEE---SS-HHHHHHHHHTS-TT-EEEE--SS-TT---SSHHHHHHHHHHHHHHHHHHHH---TT--B--EEEETTTTEEEE---BPPPPPP----EEEEEE---TTSTTTT-EEEEEE--